Protein AF-A0A530HBI7-F1 (afdb_monomer)

Nearest PDB structures (foldseek):
  7a0g-assembly1_JJJ  TM=1.730E-01  e=6.577E-01  Serratia marcescens
  6grj-assembly1_B  TM=1.844E-01  e=1.103E+00  Aeromonas hydrophila
  7a0g-assembly1_III  TM=1.494E-01  e=1.202E+00  Serratia marcescens
  6grj-assembly1_I  TM=1.481E-01  e=2.198E+00  Aeromonas hydrophila
  6h2f-assembly1_D  TM=1.418E-01  e=1.698E+00  Aeromonas hydrophila subsp. hydrophila AL09-71

Sequence (292 aa):
WKDEGRPKLVGNGNKMESDDAWARSVEASSYSYWAVFLICVLFAGLFQWIGVSLIPLMKGGGNYATDWGSLAIVRPEVISVPEAIVFTGLAYLYMCLCFYLFFVGLILLYTVTHDLWRIGEAASNRPEVDYQYEHNEASLRVMRAIFRCTVLGVLIATVMKLQSAYLTSRGENIVAWLVGDMSSAFYGGNDVSEGIAYRMPTHYSSFLIVISTCVVFVYGAIRLGGGSRVQVPLWKMSAVVALLVAGYLLIDAFAGFSILLGVGVLLATYGLFDPGFGRWRASELGENHSVS

Structure (mmCIF, N/CA/C/O backbone):
data_AF-A0A530HBI7-F1
#
_entry.id   AF-A0A530HBI7-F1
#
loop_
_atom_site.group_PDB
_atom_site.id
_atom_site.type_symbol
_atom_site.label_atom_id
_atom_site.label_alt_id
_atom_site.label_comp_id
_atom_site.label_asym_id
_atom_site.label_entity_id
_atom_site.label_seq_id
_atom_site.pdbx_PDB_ins_code
_atom_site.Cartn_x
_atom_site.Cartn_y
_atom_site.Cartn_z
_atom_site.occupancy
_atom_site.B_iso_or_equiv
_atom_site.auth_seq_id
_atom_site.auth_comp_id
_atom_site.auth_asym_id
_atom_site.auth_atom_id
_atom_site.pdbx_PDB_model_num
ATOM 1 N N . TRP A 1 1 ? -15.286 -7.523 10.086 1.00 80.00 1 TRP A N 1
ATOM 2 C CA . TRP A 1 1 ? -15.750 -6.334 10.835 1.00 80.00 1 TRP A CA 1
ATOM 3 C C . TRP A 1 1 ? -17.269 -6.313 10.901 1.00 80.00 1 TRP A C 1
ATOM 5 O O . TRP A 1 1 ? -17.783 -6.505 11.994 1.00 80.00 1 TRP A O 1
ATOM 15 N N . LYS A 1 2 ? -17.956 -6.199 9.754 1.00 77.88 2 LYS A N 1
ATOM 16 C CA . LYS A 1 2 ? -19.423 -6.136 9.639 1.00 77.88 2 LYS A CA 1
ATOM 17 C C . LYS A 1 2 ? -20.186 -7.238 10.392 1.00 77.88 2 LYS A C 1
ATOM 19 O O . LYS A 1 2 ? -21.024 -6.910 11.216 1.00 77.88 2 LYS A O 1
ATOM 24 N N . ASP A 1 3 ? -19.872 -8.511 10.149 1.00 76.06 3 ASP A N 1
ATOM 25 C CA . ASP A 1 3 ? -20.745 -9.605 10.616 1.00 76.06 3 ASP A CA 1
ATOM 26 C C . ASP A 1 3 ? -20.479 -10.067 12.054 1.00 76.06 3 ASP A C 1
ATOM 28 O O . ASP A 1 3 ? -21.385 -10.538 12.733 1.00 76.06 3 ASP A O 1
ATOM 32 N N . GLU A 1 4 ? -19.238 -9.929 12.529 1.00 75.44 4 GLU A N 1
ATOM 33 C CA . GLU A 1 4 ? -18.818 -10.470 13.830 1.00 75.44 4 GLU A CA 1
ATOM 34 C C . GLU A 1 4 ? -18.301 -9.411 14.804 1.00 75.44 4 GLU A C 1
ATOM 36 O O . GLU A 1 4 ? -18.585 -9.483 15.991 1.00 75.44 4 GLU A O 1
ATOM 41 N N . GLY A 1 5 ? -17.497 -8.454 14.334 1.00 75.19 5 GLY A N 1
ATOM 42 C CA . GLY A 1 5 ? -16.792 -7.520 15.220 1.00 75.19 5 GLY A CA 1
ATOM 43 C C . GLY A 1 5 ? -17.696 -6.392 15.702 1.00 75.19 5 GLY A C 1
ATOM 44 O O . GLY A 1 5 ? -17.780 -6.121 16.894 1.00 75.19 5 GLY A O 1
ATOM 45 N N . ARG A 1 6 ? -18.409 -5.769 14.763 1.00 77.25 6 ARG A N 1
ATOM 46 C CA . ARG A 1 6 ? -19.298 -4.641 15.033 1.00 77.25 6 ARG A CA 1
ATOM 47 C C . ARG A 1 6 ? -20.526 -5.028 15.878 1.00 77.25 6 ARG A C 1
ATOM 49 O O . ARG A 1 6 ? -20.788 -4.320 16.846 1.00 77.25 6 ARG A O 1
ATOM 56 N N . PRO A 1 7 ? -21.247 -6.138 15.604 1.00 78.00 7 PRO A N 1
ATOM 57 C CA . PRO A 1 7 ? -22.440 -6.499 16.375 1.00 78.00 7 PRO A CA 1
ATOM 58 C C . PRO A 1 7 ? -22.132 -6.887 17.825 1.00 78.00 7 PRO A C 1
ATOM 60 O O . PRO A 1 7 ? -22.934 -6.595 18.707 1.00 78.00 7 PRO A O 1
ATOM 63 N N . LYS A 1 8 ? -20.960 -7.488 18.082 1.00 77.44 8 LYS A N 1
ATOM 64 C CA . LYS A 1 8 ? -20.498 -7.792 19.446 1.00 77.44 8 LYS A CA 1
ATOM 65 C C . LYS A 1 8 ? -20.354 -6.523 20.288 1.00 77.44 8 LYS A C 1
ATOM 67 O O . LYS A 1 8 ? -20.875 -6.465 21.391 1.00 77.44 8 LYS A O 1
ATOM 72 N N . LEU A 1 9 ? -19.765 -5.474 19.712 1.00 74.62 9 LEU A N 1
ATOM 73 C CA . LEU A 1 9 ? -19.526 -4.207 20.410 1.00 74.62 9 LEU A CA 1
ATOM 74 C C . LEU A 1 9 ? -20.780 -3.324 20.540 1.00 74.62 9 LEU A C 1
ATOM 76 O O . LEU A 1 9 ? -20.916 -2.587 21.507 1.00 74.62 9 LEU A O 1
ATOM 80 N N . VAL A 1 10 ? -21.711 -3.363 19.585 1.00 72.56 10 VAL A N 1
ATOM 81 C CA . VAL A 1 10 ? -22.927 -2.516 19.627 1.00 72.56 10 VAL A CA 1
ATOM 82 C C . VAL A 1 10 ? -24.054 -3.155 20.461 1.00 72.56 10 VAL A C 1
ATOM 84 O O . VAL A 1 10 ? -25.023 -2.486 20.819 1.00 72.56 10 VAL A O 1
ATOM 87 N N . GLY A 1 11 ? -23.909 -4.429 20.838 1.00 65.19 11 GLY A N 1
ATOM 88 C CA . GLY A 1 11 ? -24.937 -5.209 21.518 1.00 65.19 11 GLY A CA 1
ATOM 89 C C . GLY A 1 11 ? -25.935 -5.811 20.525 1.00 65.19 11 GLY A C 1
ATOM 90 O O . GLY A 1 11 ? -26.354 -5.180 19.556 1.00 65.19 11 GLY A O 1
ATOM 91 N N . ASN A 1 12 ? -26.346 -7.055 20.780 1.00 57.12 12 ASN A N 1
ATOM 92 C CA . ASN A 1 12 ? -27.133 -7.905 19.870 1.00 57.12 12 ASN A CA 1
ATOM 93 C C . ASN A 1 12 ? -28.547 -7.376 19.515 1.00 57.12 12 ASN A C 1
ATOM 95 O O . ASN A 1 12 ? -29.284 -8.040 18.788 1.00 57.12 12 ASN A O 1
ATOM 99 N N . GLY A 1 13 ? -28.951 -6.217 20.043 1.00 55.41 13 GLY A N 1
ATOM 100 C CA . GLY A 1 13 ? -30.334 -5.740 20.049 1.00 55.41 13 GLY A CA 1
ATOM 101 C C . GLY A 1 13 ? -30.883 -5.250 18.710 1.00 55.41 13 GLY A C 1
ATOM 102 O O . GLY A 1 13 ? -32.099 -5.218 18.564 1.00 55.41 13 GLY A O 1
ATOM 103 N N . ASN A 1 14 ? -30.048 -4.882 17.727 1.00 61.66 14 ASN A N 1
ATOM 104 C CA . ASN A 1 14 ? -30.578 -4.396 16.446 1.00 61.66 14 ASN A CA 1
ATOM 105 C C . ASN A 1 14 ? -29.591 -4.541 15.271 1.00 61.66 14 ASN A C 1
ATOM 107 O O . ASN A 1 14 ? -29.024 -3.571 14.765 1.00 61.66 14 ASN A O 1
ATOM 111 N N . LYS A 1 15 ? -29.370 -5.782 14.813 1.00 66.25 15 LYS A N 1
ATOM 112 C CA . LYS A 1 15 ? -28.479 -6.101 13.678 1.00 66.25 15 LYS A CA 1
ATOM 113 C C . LYS A 1 15 ? -28.789 -5.273 12.420 1.00 66.25 15 LYS A C 1
ATOM 115 O O . LYS A 1 15 ? -27.863 -4.837 11.747 1.00 66.25 15 LYS A O 1
ATOM 120 N N . MET A 1 16 ? -30.069 -5.003 12.158 1.00 64.25 16 MET A N 1
ATOM 121 C CA . MET A 1 16 ? -30.517 -4.205 11.011 1.00 64.25 16 MET A CA 1
ATOM 122 C C . MET A 1 16 ? -30.068 -2.740 11.115 1.00 64.25 16 MET A C 1
ATOM 124 O O . MET A 1 16 ? -29.468 -2.213 10.188 1.00 64.25 16 MET A O 1
ATOM 128 N N . GLU A 1 17 ? -30.228 -2.117 12.285 1.00 68.06 17 GLU A N 1
ATOM 129 C CA . GLU A 1 17 ? -29.746 -0.752 12.538 1.00 68.06 17 GLU A CA 1
ATOM 130 C C . GLU A 1 17 ? -28.212 -0.664 12.484 1.00 68.06 17 GLU A C 1
ATOM 132 O O . GLU A 1 17 ? -27.648 0.325 12.008 1.00 68.06 17 GLU A O 1
ATOM 137 N N . SER A 1 18 ? -27.522 -1.723 12.924 1.00 69.88 18 SER A N 1
ATOM 138 C CA . SER A 1 18 ? -26.070 -1.841 12.787 1.00 69.88 18 SER A CA 1
ATOM 139 C C . SER A 1 18 ? -25.632 -1.907 11.318 1.00 69.88 18 SER A C 1
ATOM 141 O O . SER A 1 18 ? -24.688 -1.214 10.931 1.00 69.88 18 SER A O 1
ATOM 143 N N . ASP A 1 19 ? -26.310 -2.710 10.500 1.00 72.94 19 ASP A N 1
ATOM 144 C CA . ASP A 1 19 ? -26.015 -2.839 9.072 1.00 72.94 19 ASP A CA 1
ATOM 145 C C . ASP A 1 19 ? -26.310 -1.536 8.311 1.00 72.94 19 ASP A C 1
ATOM 147 O O . ASP A 1 19 ? -25.475 -1.099 7.514 1.00 72.94 19 ASP A O 1
ATOM 151 N N . ASP A 1 20 ? -27.414 -0.856 8.628 1.00 73.44 20 ASP A N 1
ATOM 152 C CA . ASP A 1 20 ? -27.785 0.438 8.040 1.00 73.44 20 ASP A CA 1
ATOM 153 C C . ASP A 1 20 ? -26.826 1.564 8.454 1.00 73.44 20 ASP A C 1
ATOM 155 O O . ASP A 1 20 ? -26.525 2.474 7.676 1.00 73.44 20 ASP A O 1
ATOM 159 N N . ALA A 1 21 ? -26.322 1.538 9.692 1.00 74.31 21 ALA A N 1
ATOM 160 C CA . ALA A 1 21 ? -25.304 2.481 10.152 1.00 74.31 21 ALA A CA 1
ATOM 161 C C . ALA A 1 21 ? -23.955 2.250 9.453 1.00 74.31 21 ALA A C 1
ATOM 163 O O . ALA A 1 21 ? -23.297 3.215 9.061 1.00 74.31 21 ALA A O 1
ATOM 164 N N . TRP A 1 22 ? -23.557 0.990 9.252 1.00 78.31 22 TRP A N 1
ATOM 165 C CA . TRP A 1 22 ? -22.351 0.655 8.495 1.00 78.31 22 TRP A CA 1
ATOM 166 C C . TRP A 1 22 ? -22.474 1.064 7.021 1.00 78.31 22 TRP A C 1
ATOM 168 O O . TRP A 1 22 ? -21.559 1.691 6.486 1.00 78.31 22 TRP A O 1
ATOM 178 N N . ALA A 1 23 ? -23.611 0.772 6.383 1.00 76.12 23 ALA A N 1
ATOM 179 C CA . ALA A 1 23 ? -23.877 1.162 5.000 1.00 76.12 23 ALA A CA 1
ATOM 180 C C . ALA A 1 23 ? -23.769 2.683 4.814 1.00 76.12 23 ALA A C 1
ATOM 182 O O . ALA A 1 23 ? -23.056 3.132 3.920 1.00 76.12 23 ALA A O 1
ATOM 183 N N . ARG A 1 24 ? -24.356 3.473 5.724 1.00 77.31 24 ARG A N 1
ATOM 184 C CA . ARG A 1 24 ? -24.235 4.940 5.712 1.00 77.31 24 ARG A CA 1
ATOM 185 C C . ARG A 1 24 ? -22.799 5.433 5.898 1.00 77.31 24 ARG A C 1
ATOM 187 O O . ARG A 1 24 ? -22.404 6.386 5.236 1.00 77.31 24 ARG A O 1
ATOM 194 N N . SER A 1 25 ? -21.997 4.798 6.754 1.00 74.31 25 SER A N 1
ATOM 195 C CA . SER A 1 25 ? -20.574 5.152 6.918 1.00 74.31 25 SER A CA 1
ATOM 196 C C . SER A 1 25 ? -19.751 4.883 5.650 1.00 74.31 25 SER A C 1
ATOM 198 O O . SER A 1 25 ? -18.860 5.662 5.301 1.00 74.31 25 SER A O 1
ATOM 200 N N . VAL A 1 26 ? -20.0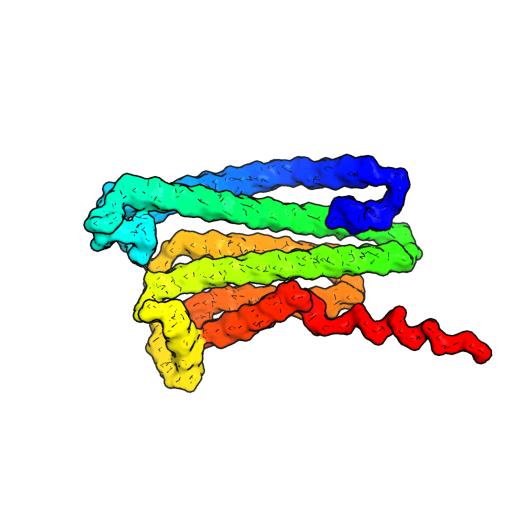59 3.798 4.934 1.00 76.31 26 VAL A N 1
ATOM 201 C CA . VAL A 1 26 ? -19.425 3.470 3.647 1.00 76.31 26 VAL A CA 1
ATOM 202 C C . VAL A 1 26 ? -19.899 4.426 2.550 1.00 76.31 26 VAL A C 1
ATOM 204 O O . VAL A 1 26 ? -19.080 4.927 1.781 1.00 76.31 26 VAL A O 1
ATOM 207 N N . GLU A 1 27 ? -21.193 4.739 2.512 1.00 76.31 27 GLU A N 1
ATOM 208 C CA . GLU A 1 27 ? -21.793 5.666 1.550 1.00 76.31 27 GLU A CA 1
ATOM 209 C C . GLU A 1 27 ? -21.305 7.107 1.748 1.00 76.31 27 GLU A C 1
ATOM 211 O O . GLU A 1 27 ? -21.004 7.796 0.776 1.00 76.31 27 GLU A O 1
ATOM 216 N N . ALA A 1 28 ? -21.086 7.540 2.992 1.00 76.44 28 ALA A N 1
ATOM 217 C CA . ALA A 1 28 ? -20.449 8.823 3.290 1.00 76.44 28 ALA A CA 1
ATOM 218 C C . ALA A 1 28 ? -19.022 8.921 2.713 1.00 76.44 28 ALA A C 1
ATOM 220 O O . ALA A 1 28 ? -18.538 10.015 2.429 1.00 76.44 28 ALA A O 1
ATOM 221 N N . SER A 1 29 ? -18.365 7.778 2.480 1.00 74.19 29 SER A N 1
ATOM 222 C CA . SER A 1 29 ? -17.048 7.696 1.836 1.00 74.19 29 SER A CA 1
ATOM 223 C C . SER A 1 29 ? -17.129 7.593 0.299 1.00 74.19 29 SER A C 1
ATOM 225 O O . SER A 1 29 ? -16.093 7.555 -0.365 1.00 74.19 29 SER A O 1
ATOM 227 N N . SER A 1 30 ? -18.333 7.588 -0.295 1.00 77.44 30 SER A N 1
ATOM 228 C CA . SER A 1 30 ? -18.574 7.475 -1.749 1.00 77.44 30 SER A CA 1
ATOM 229 C C . SER A 1 30 ? -17.835 8.541 -2.560 1.00 77.44 30 SER A C 1
ATOM 231 O O . SER A 1 30 ? -17.226 8.234 -3.587 1.00 77.44 30 SER A O 1
ATOM 233 N N . TYR A 1 31 ? -17.786 9.778 -2.057 1.00 80.56 31 TYR A N 1
ATOM 234 C CA . TYR A 1 31 ? -17.035 10.855 -2.701 1.00 80.56 31 TYR A CA 1
ATOM 235 C C . TYR A 1 31 ? -15.529 10.559 -2.761 1.00 80.56 31 TYR A C 1
ATOM 237 O O . TYR A 1 31 ? -14.894 10.776 -3.792 1.00 80.56 31 TYR A O 1
ATOM 245 N N . SER A 1 32 ? -14.953 10.003 -1.690 1.00 82.00 32 SER A N 1
ATOM 246 C CA . SER A 1 32 ? -13.545 9.593 -1.664 1.00 82.00 32 SER A CA 1
ATOM 247 C C . SER A 1 32 ? -13.271 8.450 -2.642 1.00 82.00 32 SER A C 1
ATOM 249 O O . SER A 1 32 ? -12.261 8.487 -3.343 1.00 82.00 32 SER A O 1
ATOM 251 N N . TYR A 1 33 ? -14.179 7.474 -2.753 1.00 84.12 33 TYR A N 1
ATOM 252 C CA . TYR A 1 33 ? -14.056 6.390 -3.733 1.00 84.12 33 TYR A CA 1
ATOM 253 C C . TYR A 1 33 ? -14.097 6.905 -5.178 1.00 84.12 33 TYR A C 1
ATOM 255 O O . TYR A 1 33 ? -13.272 6.490 -5.994 1.00 84.12 33 TYR A O 1
ATOM 263 N N . TRP A 1 34 ? -14.995 7.844 -5.487 1.00 84.94 34 TRP A N 1
ATOM 264 C CA . TRP A 1 34 ? -15.072 8.484 -6.804 1.00 84.94 34 TRP A CA 1
ATOM 265 C C . TRP A 1 34 ? -13.851 9.348 -7.117 1.00 84.94 34 TRP A C 1
ATOM 267 O O . TRP A 1 34 ? -13.308 9.271 -8.220 1.00 84.94 34 TRP A O 1
ATOM 277 N N . ALA A 1 35 ? -13.378 10.136 -6.151 1.00 85.75 35 ALA A N 1
ATOM 278 C CA . ALA A 1 35 ? -12.182 10.952 -6.322 1.00 85.75 35 ALA A CA 1
ATOM 279 C C . ALA A 1 35 ? -10.954 10.079 -6.621 1.00 85.75 35 ALA A C 1
ATOM 281 O O . ALA A 1 35 ? -10.227 10.337 -7.580 1.00 85.75 35 ALA A O 1
ATOM 282 N N . VAL A 1 36 ? -10.757 9.000 -5.857 1.00 87.50 36 VAL A N 1
ATOM 283 C CA . VAL A 1 36 ? -9.661 8.048 -6.085 1.00 87.50 36 VAL A CA 1
ATOM 284 C C . VAL A 1 36 ? -9.804 7.337 -7.429 1.00 87.50 36 VAL A C 1
ATOM 286 O O . VAL A 1 36 ? -8.799 7.169 -8.118 1.00 87.50 36 VAL A O 1
ATOM 289 N N . PHE A 1 37 ? -11.019 6.958 -7.832 1.00 86.62 37 PHE A N 1
ATOM 290 C CA . PHE A 1 37 ? -11.268 6.369 -9.150 1.00 86.62 37 PHE A CA 1
ATOM 291 C C . PHE A 1 37 ? -10.797 7.294 -10.276 1.00 86.62 37 PHE A C 1
ATOM 293 O O . PHE A 1 37 ? -9.995 6.886 -11.118 1.00 86.62 37 PHE A O 1
ATOM 300 N N . LEU A 1 38 ? -11.229 8.557 -10.249 1.00 85.94 38 LEU A N 1
ATOM 301 C CA . LEU A 1 38 ? -10.847 9.546 -11.256 1.00 85.94 38 LEU A CA 1
ATOM 302 C C . LEU A 1 38 ? -9.338 9.799 -1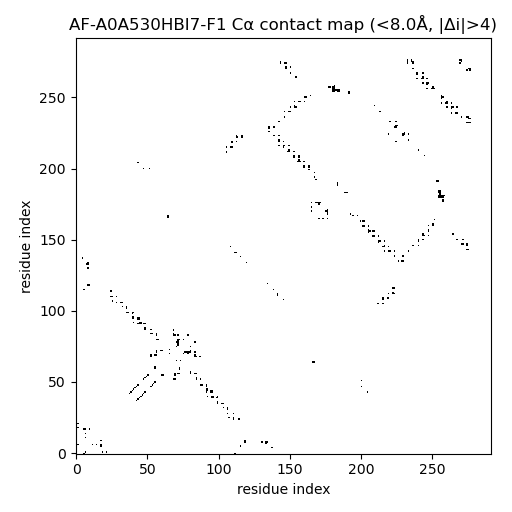1.255 1.00 85.94 38 LEU A C 1
ATOM 304 O O . LEU A 1 38 ? -8.729 9.834 -12.323 1.00 85.94 38 LEU A O 1
ATOM 308 N N . ILE A 1 39 ? -8.718 9.918 -10.078 1.00 86.06 39 ILE A N 1
ATOM 309 C CA . ILE A 1 39 ? -7.269 10.118 -9.967 1.00 86.06 39 ILE A CA 1
ATOM 310 C C . ILE A 1 39 ? -6.510 8.918 -10.549 1.00 86.06 39 ILE A C 1
ATOM 312 O O . ILE A 1 39 ? -5.600 9.105 -11.356 1.00 86.06 39 ILE A O 1
ATOM 316 N N . CYS A 1 40 ? -6.891 7.687 -10.201 1.00 86.00 40 CYS A N 1
ATOM 317 C CA . CYS A 1 40 ? -6.203 6.492 -10.687 1.00 86.00 40 CYS A CA 1
ATOM 318 C C . CYS A 1 40 ? -6.354 6.333 -12.204 1.00 86.00 40 CYS A C 1
ATOM 320 O O . CYS A 1 40 ? -5.357 6.157 -12.898 1.00 86.00 40 CYS A O 1
ATOM 322 N N . VAL A 1 41 ? -7.572 6.437 -12.738 1.00 85.19 41 VAL A N 1
ATOM 323 C CA . VAL A 1 41 ? -7.825 6.208 -14.169 1.00 85.19 41 VAL A CA 1
ATOM 324 C C . VAL A 1 41 ? -7.248 7.332 -15.031 1.00 85.19 41 VAL A C 1
ATOM 326 O O . VAL A 1 41 ? -6.587 7.052 -16.030 1.00 85.19 41 VAL A O 1
ATOM 329 N N . LEU A 1 42 ? -7.449 8.599 -14.651 1.00 84.75 42 LEU A N 1
ATOM 330 C CA . LEU A 1 42 ? -7.008 9.732 -15.469 1.00 84.75 42 LEU A CA 1
ATOM 331 C C . LEU A 1 42 ? -5.514 10.012 -15.316 1.00 84.75 42 LEU A C 1
ATOM 333 O O . LEU A 1 42 ? -4.823 10.161 -16.320 1.00 84.75 42 LEU A O 1
ATOM 337 N N . PHE A 1 43 ? -4.995 10.080 -14.088 1.00 79.19 43 PHE A N 1
ATOM 338 C CA . PHE A 1 43 ? -3.594 10.446 -13.873 1.00 79.19 43 PHE A CA 1
ATOM 339 C C . PHE A 1 43 ? -2.664 9.243 -13.988 1.00 79.19 43 PHE A C 1
ATOM 341 O O . PHE A 1 43 ? -1.749 9.273 -14.810 1.00 79.19 43 PHE A O 1
ATOM 348 N N . ALA A 1 44 ? -2.898 8.184 -13.208 1.00 77.56 44 ALA A N 1
ATOM 349 C CA . ALA A 1 44 ? -2.003 7.023 -13.200 1.00 77.56 44 ALA A CA 1
ATOM 350 C C . ALA A 1 44 ? -2.169 6.129 -14.443 1.00 77.56 44 ALA A C 1
ATOM 352 O O . ALA A 1 44 ? -1.197 5.525 -14.890 1.00 77.56 44 ALA A O 1
ATOM 353 N N . GLY A 1 45 ? -3.377 6.058 -15.007 1.00 79.69 45 GLY A N 1
ATOM 354 C CA . GLY A 1 45 ? -3.662 5.347 -16.252 1.00 79.69 45 GLY A CA 1
ATOM 355 C C . GLY A 1 45 ? -3.370 6.207 -17.478 1.00 79.69 45 GLY A C 1
ATOM 356 O O . GLY A 1 45 ? -2.333 6.059 -18.119 1.00 79.69 45 GLY A O 1
ATOM 357 N N . LEU A 1 46 ? -4.291 7.115 -17.804 1.00 82.19 46 LEU A N 1
ATOM 358 C CA . LEU A 1 46 ? -4.326 7.802 -19.095 1.00 82.19 46 LEU A CA 1
ATOM 359 C C . LEU A 1 46 ? -3.141 8.757 -19.310 1.00 82.19 46 LEU A C 1
ATOM 361 O O . LEU A 1 46 ? -2.408 8.607 -20.285 1.00 82.19 46 LEU A O 1
ATOM 365 N N . PHE A 1 47 ? -2.922 9.727 -18.418 1.00 83.06 47 PHE A N 1
ATOM 366 C CA . PHE A 1 47 ? -1.850 10.712 -18.597 1.00 83.06 47 PHE A CA 1
ATOM 367 C C . PHE A 1 47 ? -0.462 10.084 -18.499 1.00 83.06 47 PHE A C 1
ATOM 369 O O . PHE A 1 47 ? 0.414 10.416 -19.301 1.00 83.06 47 PHE A O 1
ATOM 376 N N . GLN A 1 48 ? -0.263 9.154 -17.562 1.00 78.19 48 GLN A N 1
ATOM 377 C CA . GLN A 1 48 ? 1.008 8.448 -17.437 1.00 78.19 48 GLN A CA 1
ATOM 378 C C . GLN A 1 48 ? 1.291 7.585 -18.675 1.00 78.19 48 GLN A C 1
ATOM 380 O O . GLN A 1 48 ? 2.415 7.601 -19.166 1.00 78.19 48 GLN A O 1
ATOM 385 N N . TRP A 1 49 ? 0.291 6.893 -19.228 1.00 82.50 49 TRP A N 1
ATOM 386 C CA . TRP A 1 49 ? 0.453 6.126 -20.467 1.00 82.50 49 TRP A CA 1
ATOM 387 C C . TRP A 1 49 ? 0.777 7.024 -21.665 1.00 82.50 49 TRP A C 1
ATOM 389 O O . TRP A 1 49 ? 1.714 6.740 -22.417 1.00 82.50 49 TRP A O 1
ATOM 399 N N . ILE A 1 50 ? 0.051 8.140 -21.815 1.00 80.38 50 ILE A N 1
ATOM 400 C CA . ILE A 1 50 ? 0.275 9.092 -22.909 1.00 80.38 50 ILE A CA 1
ATOM 401 C C . ILE A 1 50 ? 1.707 9.638 -22.857 1.00 80.38 50 ILE A C 1
ATOM 403 O O . ILE A 1 50 ? 2.416 9.626 -23.864 1.00 80.38 50 ILE A O 1
ATOM 407 N N . GLY A 1 51 ? 2.134 10.115 -21.686 1.00 73.12 51 GLY A N 1
ATOM 408 C CA . GLY A 1 51 ? 3.432 10.765 -21.520 1.00 73.12 51 GLY A CA 1
ATOM 409 C C . GLY A 1 51 ? 4.618 9.809 -21.623 1.00 73.12 51 GLY A C 1
ATOM 410 O O . GLY A 1 51 ? 5.635 10.167 -22.211 1.00 73.12 51 GLY A O 1
ATOM 411 N N . VAL A 1 52 ? 4.491 8.606 -21.058 1.00 70.25 52 VAL A N 1
ATOM 412 C CA . VAL A 1 52 ? 5.625 7.690 -20.855 1.00 70.25 52 VAL A CA 1
ATOM 413 C C . VAL A 1 52 ? 5.746 6.661 -21.974 1.00 70.25 52 VAL A C 1
ATOM 415 O O . VAL A 1 52 ? 6.859 6.270 -22.305 1.00 70.25 52 VAL A O 1
ATOM 418 N N . SER A 1 53 ? 4.635 6.237 -22.581 1.00 71.19 53 SER A N 1
ATOM 419 C CA . SER A 1 53 ? 4.646 5.183 -23.605 1.00 71.19 53 SER A CA 1
ATOM 420 C C . SER A 1 53 ? 4.195 5.695 -24.970 1.00 71.19 53 SER A C 1
ATOM 422 O O . SER A 1 53 ? 4.925 5.545 -25.948 1.00 71.19 53 SER A O 1
ATOM 424 N N . LEU A 1 54 ? 3.029 6.346 -25.059 1.00 73.44 54 LEU A N 1
ATOM 425 C CA . LEU A 1 54 ? 2.427 6.705 -26.350 1.00 73.44 54 LEU A CA 1
ATOM 426 C C . LEU A 1 54 ? 3.256 7.738 -27.128 1.00 73.44 54 LEU A C 1
ATOM 428 O O . LEU A 1 54 ? 3.551 7.531 -28.305 1.00 73.44 54 LEU A O 1
ATOM 432 N N . ILE A 1 55 ? 3.647 8.846 -26.487 1.00 75.88 55 ILE A N 1
ATOM 433 C CA . ILE A 1 55 ? 4.425 9.906 -27.146 1.00 75.88 55 ILE A CA 1
ATOM 434 C C . ILE A 1 55 ? 5.796 9.388 -27.624 1.00 75.88 55 ILE A C 1
ATOM 436 O O . ILE A 1 55 ? 6.122 9.632 -28.790 1.00 75.88 55 ILE A O 1
ATOM 440 N N . PRO A 1 56 ? 6.586 8.663 -26.803 1.00 70.38 56 PRO A N 1
ATOM 441 C CA . PRO A 1 56 ? 7.848 8.075 -27.258 1.00 70.38 56 PRO A CA 1
ATOM 442 C C . PRO A 1 56 ? 7.689 7.078 -28.414 1.00 70.38 56 PRO A C 1
ATOM 444 O O . PRO A 1 56 ? 8.473 7.129 -29.363 1.00 70.38 56 PRO A O 1
ATOM 447 N N . LEU A 1 57 ? 6.648 6.234 -28.386 1.00 69.31 57 LEU A N 1
ATOM 448 C CA . LEU A 1 57 ? 6.353 5.267 -29.453 1.00 69.31 57 LEU A CA 1
ATOM 449 C C . LEU A 1 57 ? 5.977 5.939 -30.780 1.00 69.31 57 LEU A C 1
ATOM 451 O O . LEU A 1 57 ? 6.377 5.468 -31.841 1.00 69.31 57 LEU A O 1
ATOM 455 N N . MET A 1 58 ? 5.243 7.053 -30.734 1.00 72.12 58 MET A N 1
ATOM 456 C CA . MET A 1 58 ? 4.838 7.787 -31.938 1.00 72.12 58 MET A CA 1
ATOM 457 C C . MET A 1 58 ? 5.953 8.655 -32.531 1.00 72.12 58 MET A C 1
ATOM 459 O O . MET A 1 58 ? 5.981 8.864 -33.742 1.00 72.12 58 MET A O 1
ATOM 463 N N . LYS A 1 59 ? 6.843 9.203 -31.695 1.00 72.75 59 LYS A N 1
ATOM 464 C CA . LYS A 1 59 ? 7.896 10.138 -32.131 1.00 72.75 59 LYS A CA 1
ATOM 465 C C . LYS A 1 59 ? 9.247 9.470 -32.409 1.00 72.75 59 LYS A C 1
ATOM 467 O O . LYS A 1 59 ? 10.167 10.160 -32.836 1.00 72.75 59 LYS A O 1
ATOM 472 N N . GLY A 1 60 ? 9.367 8.156 -32.198 1.00 55.75 60 GLY A N 1
ATOM 473 C CA . GLY A 1 60 ? 10.574 7.384 -32.518 1.00 55.75 60 GLY A CA 1
ATOM 474 C C . GLY A 1 60 ? 11.784 7.711 -31.637 1.00 55.75 60 GLY A C 1
ATOM 475 O O . GLY A 1 60 ? 12.918 7.519 -32.063 1.00 55.75 60 GLY A O 1
ATOM 476 N N . GLY A 1 61 ? 11.566 8.227 -30.425 1.00 57.69 61 GLY A N 1
ATOM 477 C CA . GLY A 1 61 ? 12.656 8.642 -29.550 1.00 57.69 61 GLY A CA 1
ATOM 478 C C . GLY A 1 61 ? 12.194 9.092 -28.169 1.00 57.69 61 GLY A C 1
ATOM 479 O O . GLY A 1 61 ? 11.257 9.876 -28.022 1.00 57.69 61 GLY A O 1
ATOM 480 N N . GLY A 1 62 ? 12.905 8.610 -27.154 1.00 52.81 62 GLY A N 1
ATOM 481 C CA . GLY A 1 62 ? 12.828 9.061 -25.774 1.00 52.81 62 GLY A CA 1
ATOM 482 C C . GLY A 1 62 ? 14.069 8.575 -25.034 1.00 52.81 62 GLY A C 1
ATOM 483 O O . GLY A 1 62 ? 14.468 7.426 -25.199 1.00 52.81 62 GLY A O 1
ATOM 484 N N . ASN A 1 63 ? 14.690 9.437 -24.229 1.00 51.97 63 ASN A N 1
ATOM 485 C CA . ASN A 1 63 ? 15.695 9.009 -23.260 1.00 51.97 63 ASN A CA 1
ATOM 486 C C . ASN A 1 63 ? 14.943 8.232 -22.177 1.00 51.97 63 ASN A C 1
ATOM 488 O O . ASN A 1 63 ? 14.636 8.836 -21.165 1.00 51.97 63 ASN A O 1
ATOM 492 N N . TYR A 1 64 ? 14.531 6.984 -22.402 1.00 54.34 64 TYR A N 1
ATOM 493 C CA . TYR A 1 64 ? 13.938 6.103 -21.390 1.00 54.34 64 TYR A CA 1
ATOM 494 C C . TYR A 1 64 ? 14.624 4.745 -21.430 1.00 54.34 64 TYR A C 1
ATOM 496 O O . TYR A 1 64 ? 15.010 4.281 -22.500 1.00 54.34 64 TYR A O 1
ATOM 504 N N . ALA A 1 65 ? 14.849 4.151 -20.252 1.00 49.28 65 ALA A N 1
ATOM 505 C CA . ALA A 1 65 ? 15.437 2.821 -20.149 1.00 49.28 65 ALA A CA 1
ATOM 506 C C . ALA A 1 65 ? 14.559 1.834 -20.925 1.00 49.28 65 ALA A C 1
ATOM 508 O O . ALA A 1 65 ? 13.341 1.833 -20.744 1.00 49.28 65 ALA A O 1
ATOM 509 N N . THR A 1 66 ? 15.173 1.032 -21.796 1.00 52.97 66 THR A N 1
ATOM 510 C CA . THR A 1 66 ? 14.459 0.079 -22.647 1.00 52.97 66 THR A CA 1
ATOM 511 C C . THR A 1 66 ? 13.652 -0.894 -21.785 1.00 52.97 66 THR A C 1
ATOM 513 O O . THR A 1 66 ? 14.207 -1.715 -21.059 1.00 52.97 66 THR A O 1
ATOM 516 N N . ASP A 1 67 ? 12.333 -0.801 -21.881 1.00 56.88 67 ASP A N 1
ATOM 517 C CA . ASP A 1 67 ? 11.350 -1.685 -21.265 1.00 56.88 67 ASP A CA 1
ATOM 518 C C . ASP A 1 67 ? 10.591 -2.478 -22.345 1.00 56.88 67 ASP A C 1
ATOM 520 O O . ASP A 1 67 ? 10.735 -2.244 -23.546 1.00 56.88 67 ASP A O 1
ATOM 524 N N . TRP A 1 68 ? 9.752 -3.433 -21.938 1.00 54.97 68 TRP A N 1
ATOM 525 C CA . TRP A 1 68 ? 8.947 -4.225 -22.879 1.00 54.97 68 TRP A CA 1
ATOM 526 C C . TRP A 1 68 ? 8.011 -3.371 -23.758 1.00 54.97 68 TRP A C 1
ATOM 528 O O . TRP A 1 68 ? 7.629 -3.815 -24.837 1.00 54.97 68 TRP A O 1
ATOM 538 N N . GLY A 1 69 ? 7.667 -2.150 -23.329 1.00 51.09 69 GLY A N 1
ATOM 539 C CA . GLY A 1 69 ? 6.845 -1.203 -24.086 1.00 51.09 69 GLY A CA 1
ATOM 540 C C . GLY A 1 69 ? 7.614 -0.428 -25.158 1.00 51.09 69 GLY A C 1
ATOM 541 O O . GLY A 1 69 ? 7.046 -0.086 -26.189 1.00 51.09 69 GLY A O 1
ATOM 542 N N . SER A 1 70 ? 8.908 -0.200 -24.951 1.00 54.53 70 SER A N 1
ATOM 543 C CA . SER A 1 70 ? 9.836 0.459 -25.882 1.00 54.53 70 SER A CA 1
ATOM 544 C C . SER A 1 70 ? 10.672 -0.531 -26.698 1.00 54.53 70 SER A C 1
ATOM 546 O O . SER A 1 70 ? 11.394 -0.124 -27.609 1.00 54.53 70 SER A O 1
ATOM 548 N N . LEU A 1 71 ? 10.521 -1.838 -26.455 1.00 54.19 71 LEU A N 1
ATOM 549 C CA . LEU A 1 71 ? 11.174 -2.899 -27.223 1.00 54.19 71 LEU A CA 1
ATOM 550 C C . LEU A 1 71 ? 10.866 -2.804 -28.728 1.00 54.19 71 LEU A C 1
ATOM 552 O O . LEU A 1 71 ? 11.741 -3.091 -29.537 1.00 54.19 71 LEU A O 1
ATOM 556 N N . ALA A 1 72 ? 9.677 -2.322 -29.109 1.00 54.88 72 ALA A N 1
ATOM 557 C CA . ALA A 1 72 ? 9.309 -2.081 -30.508 1.00 54.88 72 ALA A CA 1
ATOM 558 C C . ALA A 1 72 ? 10.145 -0.979 -31.191 1.00 54.88 72 ALA A C 1
ATOM 560 O O . ALA A 1 72 ? 10.295 -0.989 -32.409 1.00 54.88 72 ALA A O 1
ATOM 561 N N . ILE A 1 73 ? 10.722 -0.048 -30.420 1.00 55.38 73 ILE A N 1
ATOM 562 C CA . ILE A 1 73 ? 11.609 1.014 -30.926 1.00 55.38 73 ILE A CA 1
ATOM 563 C C . ILE A 1 73 ? 13.018 0.455 -31.184 1.00 55.38 73 ILE A C 1
ATOM 565 O O . ILE A 1 73 ? 13.684 0.859 -32.133 1.00 55.38 73 ILE A O 1
ATOM 569 N N . VAL A 1 74 ? 13.469 -0.495 -30.357 1.00 56.72 74 VAL A N 1
ATOM 570 C CA . VAL A 1 74 ? 14.833 -1.058 -30.403 1.00 56.72 74 VAL A CA 1
ATOM 571 C C . VAL A 1 74 ? 14.918 -2.322 -31.274 1.00 56.72 74 VAL A C 1
ATOM 573 O O . VAL A 1 74 ? 15.957 -2.600 -31.870 1.00 56.72 74 VAL A O 1
ATOM 576 N N . ARG A 1 75 ? 13.834 -3.103 -31.362 1.00 54.59 75 ARG A N 1
ATOM 577 C CA . ARG A 1 75 ? 13.723 -4.370 -32.110 1.00 54.59 75 ARG A CA 1
ATOM 578 C C . ARG A 1 75 ? 12.392 -4.420 -32.887 1.00 54.59 75 ARG A C 1
ATOM 580 O O . ARG A 1 75 ? 11.532 -5.245 -32.566 1.00 54.59 75 ARG A O 1
ATOM 587 N N . PRO A 1 76 ? 12.224 -3.591 -33.937 1.00 58.41 76 PRO A N 1
ATOM 588 C CA . PRO A 1 76 ? 10.990 -3.535 -34.734 1.00 58.41 76 PRO A CA 1
ATOM 589 C C . PRO A 1 76 ? 10.678 -4.844 -35.480 1.00 58.41 76 PRO A C 1
ATOM 591 O O . PRO A 1 76 ? 9.573 -5.031 -35.975 1.00 58.41 76 PRO A O 1
ATOM 594 N N . GLU A 1 77 ? 11.639 -5.768 -35.544 1.00 55.72 77 GLU A N 1
ATOM 595 C CA . GLU A 1 77 ? 11.500 -7.084 -36.177 1.00 55.72 77 GLU A CA 1
ATOM 596 C C . GLU A 1 77 ? 10.678 -8.089 -35.346 1.00 55.72 77 GLU A C 1
ATOM 598 O O . GLU A 1 77 ? 10.309 -9.141 -35.858 1.00 55.72 77 GLU A O 1
ATOM 603 N N . VAL A 1 78 ? 10.395 -7.787 -34.068 1.00 63.50 78 VAL A N 1
ATOM 604 C CA . VAL A 1 78 ? 9.673 -8.690 -33.147 1.00 63.50 78 VAL A CA 1
ATOM 605 C C . VAL A 1 78 ? 8.270 -8.177 -32.797 1.00 63.50 78 VAL A C 1
ATOM 607 O O . VAL A 1 78 ? 7.370 -8.992 -32.611 1.00 63.50 78 VAL A O 1
ATOM 610 N N . ILE A 1 79 ? 8.066 -6.855 -32.697 1.00 63.72 79 ILE A N 1
ATOM 611 C CA . ILE A 1 79 ? 6.782 -6.224 -32.331 1.00 63.72 79 ILE A CA 1
ATOM 612 C C . ILE A 1 79 ? 6.588 -4.937 -33.142 1.00 63.72 79 ILE A C 1
ATOM 614 O O . ILE A 1 79 ? 7.480 -4.086 -33.177 1.00 63.72 79 ILE A O 1
ATOM 618 N N . SER A 1 80 ? 5.406 -4.761 -33.740 1.00 75.38 80 SER A N 1
ATOM 619 C CA . SER A 1 80 ? 5.053 -3.532 -34.459 1.00 75.38 80 SER A CA 1
ATOM 620 C C . SER A 1 80 ? 4.635 -2.392 -33.515 1.00 75.38 80 SER A C 1
ATOM 622 O O . SER A 1 80 ? 4.157 -2.606 -32.400 1.00 75.38 80 SER A O 1
ATOM 624 N N . VAL A 1 81 ? 4.773 -1.142 -33.970 1.00 72.94 81 VAL A N 1
ATOM 625 C CA . VAL A 1 81 ? 4.410 0.048 -33.174 1.00 72.94 81 VAL A CA 1
ATOM 626 C C . VAL A 1 81 ? 2.939 0.034 -32.709 1.00 72.94 81 VAL A C 1
ATOM 628 O O . VAL A 1 81 ? 2.705 0.298 -31.528 1.00 72.94 81 VAL A O 1
ATOM 631 N N . PRO A 1 82 ? 1.936 -0.311 -33.546 1.00 77.44 82 PRO A N 1
ATOM 632 C CA . PRO A 1 82 ? 0.546 -0.397 -33.090 1.00 77.44 82 PRO A CA 1
ATOM 633 C C . PRO A 1 82 ? 0.325 -1.468 -32.013 1.00 77.44 82 PRO A C 1
ATOM 635 O O . PRO A 1 82 ? -0.406 -1.229 -31.053 1.00 77.44 82 PRO A O 1
ATOM 638 N N . GLU A 1 83 ? 0.983 -2.623 -32.131 1.00 76.94 83 GLU A N 1
ATOM 639 C CA . GLU A 1 83 ? 0.902 -3.697 -31.133 1.00 76.94 83 GLU A CA 1
ATOM 640 C C . GLU A 1 83 ? 1.504 -3.261 -29.791 1.00 76.94 83 GLU A C 1
ATOM 642 O O . GLU A 1 83 ? 0.897 -3.493 -28.745 1.00 76.94 83 GLU A O 1
ATOM 647 N N . ALA A 1 84 ? 2.637 -2.551 -29.806 1.00 76.94 84 ALA A N 1
ATOM 648 C CA . ALA A 1 84 ? 3.246 -1.992 -28.598 1.00 76.94 84 ALA A CA 1
ATOM 649 C C . ALA A 1 84 ? 2.363 -0.926 -27.926 1.00 76.94 84 ALA A C 1
ATOM 651 O O . ALA A 1 84 ? 2.261 -0.885 -26.697 1.00 76.94 84 ALA A O 1
ATOM 652 N N . ILE A 1 85 ? 1.674 -0.090 -28.712 1.00 80.50 85 ILE A N 1
ATOM 653 C CA . ILE A 1 85 ? 0.717 0.901 -28.194 1.00 80.50 85 ILE A CA 1
ATOM 654 C C . ILE A 1 85 ? -0.449 0.204 -27.481 1.00 80.50 85 ILE A C 1
ATOM 656 O O . ILE A 1 85 ? -0.795 0.581 -26.360 1.00 80.50 85 ILE A O 1
ATOM 660 N N . VAL A 1 86 ? -1.034 -0.828 -28.096 1.00 84.19 86 VAL A N 1
ATOM 661 C CA . VAL A 1 86 ? -2.143 -1.588 -27.493 1.00 84.19 86 VAL A CA 1
ATOM 662 C C . VAL A 1 86 ? -1.678 -2.325 -26.237 1.00 84.19 86 VAL A C 1
ATOM 664 O O . VAL A 1 86 ? -2.339 -2.242 -25.201 1.00 84.19 86 VAL A O 1
ATOM 667 N N . PHE A 1 87 ? -0.526 -2.995 -26.297 1.00 82.81 87 PHE A N 1
ATOM 668 C CA . PHE A 1 87 ? 0.045 -3.721 -25.164 1.00 82.81 87 PHE A CA 1
ATOM 669 C C . PHE A 1 87 ? 0.310 -2.800 -23.965 1.00 82.81 87 PHE A C 1
ATOM 671 O O . PHE A 1 87 ? -0.149 -3.077 -22.856 1.00 82.81 87 PHE A O 1
ATOM 678 N N . THR A 1 88 ? 0.994 -1.674 -24.186 1.00 80.81 88 THR A N 1
ATOM 679 C CA . THR A 1 88 ? 1.262 -0.695 -23.121 1.00 80.81 88 THR A CA 1
ATOM 680 C C . THR A 1 88 ? -0.024 -0.053 -22.603 1.00 80.81 88 THR A C 1
ATOM 682 O O . THR A 1 88 ? -0.155 0.133 -21.397 1.00 80.81 88 THR A O 1
ATOM 685 N N . GLY A 1 89 ? -1.014 0.206 -23.462 1.00 81.88 89 GLY A N 1
ATOM 686 C CA . GLY A 1 89 ? -2.322 0.716 -23.039 1.00 81.88 89 GLY A CA 1
ATOM 687 C C . GLY A 1 89 ? -3.047 -0.242 -22.090 1.00 81.88 89 GLY A C 1
ATOM 688 O O . GLY A 1 89 ? -3.515 0.171 -21.028 1.00 81.88 89 GLY A O 1
ATOM 689 N N . LEU A 1 90 ? -3.075 -1.538 -22.421 1.00 85.75 90 LEU A N 1
ATOM 690 C CA . LEU A 1 90 ? -3.651 -2.572 -21.555 1.00 85.75 90 LEU A CA 1
ATOM 691 C C . LEU A 1 90 ? -2.875 -2.725 -20.241 1.00 85.75 90 LEU A C 1
ATOM 693 O O . LEU A 1 90 ? -3.490 -2.863 -19.183 1.00 85.75 90 LEU A O 1
ATOM 697 N N . ALA A 1 91 ? -1.543 -2.651 -20.286 1.00 84.25 91 ALA A N 1
ATOM 698 C CA . ALA A 1 91 ? -0.709 -2.707 -19.090 1.00 84.25 91 ALA A CA 1
ATOM 699 C C . ALA A 1 91 ? -0.996 -1.529 -18.142 1.00 84.25 91 ALA A C 1
ATOM 701 O O . ALA A 1 91 ? -1.184 -1.734 -16.944 1.00 84.25 91 ALA A O 1
ATOM 702 N N . TYR A 1 92 ? -1.099 -0.305 -18.664 1.00 83.75 92 TYR A N 1
ATOM 703 C CA . TYR A 1 92 ? -1.418 0.873 -17.853 1.00 83.75 92 TYR A CA 1
ATOM 704 C C . TYR A 1 92 ? -2.852 0.852 -17.314 1.00 83.75 92 TYR A C 1
ATOM 706 O O . TYR A 1 92 ? -3.067 1.253 -16.169 1.00 83.75 92 TYR A O 1
ATOM 714 N N . LEU A 1 93 ? -3.815 0.332 -18.083 1.00 86.12 93 LEU A N 1
ATOM 715 C CA . LEU A 1 93 ? -5.183 0.111 -17.606 1.00 86.12 93 LEU A CA 1
ATOM 716 C C . LEU A 1 93 ? -5.214 -0.896 -16.447 1.00 86.12 93 LEU A C 1
ATOM 718 O O . LEU A 1 93 ? -5.846 -0.656 -15.419 1.00 86.12 93 LEU A O 1
ATOM 722 N N . TYR A 1 94 ? -4.498 -2.012 -16.585 1.00 88.00 94 TYR A N 1
ATOM 723 C CA . TYR A 1 94 ? -4.354 -2.992 -15.512 1.00 88.00 94 TYR A CA 1
ATOM 724 C C . TYR A 1 94 ? -3.729 -2.357 -14.262 1.00 88.00 94 TYR A C 1
ATOM 726 O O . TYR A 1 94 ? -4.290 -2.454 -13.169 1.00 88.00 94 TYR A O 1
ATOM 734 N N . MET A 1 95 ? -2.621 -1.629 -14.426 1.00 85.38 95 MET A N 1
ATOM 735 C CA . MET A 1 95 ? -1.949 -0.953 -13.318 1.00 85.38 95 MET A CA 1
ATOM 736 C C . MET A 1 95 ? -2.874 0.051 -12.626 1.00 85.38 95 MET A C 1
ATOM 738 O O . MET A 1 95 ? -2.967 0.030 -11.398 1.00 85.38 95 MET A O 1
ATOM 742 N N . CYS A 1 96 ? -3.601 0.895 -13.368 1.00 87.81 96 CYS A N 1
ATOM 743 C CA . CYS A 1 96 ? -4.483 1.885 -12.750 1.00 87.81 96 CYS A CA 1
ATOM 744 C C . CYS A 1 96 ? -5.654 1.242 -11.994 1.00 87.81 96 CYS A C 1
ATOM 746 O O . CYS A 1 96 ? -6.040 1.747 -10.940 1.00 87.81 96 CYS A O 1
ATOM 748 N N . LEU A 1 97 ? -6.179 0.109 -12.475 1.00 89.75 97 LEU A N 1
ATOM 749 C CA . LEU A 1 97 ? -7.189 -0.671 -11.757 1.00 89.75 97 LEU A CA 1
ATOM 750 C C . LEU A 1 97 ? -6.623 -1.274 -10.466 1.00 89.75 97 LEU A C 1
ATOM 752 O O . LEU A 1 97 ? -7.265 -1.182 -9.420 1.00 89.75 97 LEU A O 1
ATOM 756 N N . CYS A 1 98 ? -5.408 -1.829 -10.498 1.00 90.50 98 CYS A N 1
ATOM 757 C CA . CYS A 1 98 ? -4.734 -2.319 -9.294 1.00 90.50 98 CYS A CA 1
ATOM 758 C C . CYS A 1 98 ? -4.499 -1.197 -8.272 1.00 90.50 98 CYS A C 1
ATOM 760 O O . CYS A 1 98 ? -4.798 -1.378 -7.091 1.00 90.50 98 CYS A O 1
ATOM 762 N N . PHE A 1 99 ? -4.024 -0.029 -8.717 1.00 88.25 99 PHE A N 1
ATOM 763 C CA . PHE A 1 99 ? -3.875 1.157 -7.868 1.00 88.25 99 PHE A CA 1
ATOM 764 C C . PHE A 1 99 ? -5.209 1.596 -7.262 1.00 88.25 99 PHE A C 1
ATOM 766 O O . PHE A 1 99 ? -5.282 1.859 -6.063 1.00 88.25 99 PHE A O 1
ATOM 773 N N . TYR A 1 100 ? -6.273 1.628 -8.064 1.00 89.81 100 TYR A N 1
ATOM 774 C CA . TYR A 1 100 ? -7.610 1.961 -7.586 1.00 89.81 100 TYR A CA 1
ATOM 775 C C . TYR A 1 100 ? -8.068 1.003 -6.481 1.00 89.81 100 TYR A C 1
ATOM 777 O O . TYR A 1 100 ? -8.407 1.452 -5.387 1.00 89.81 100 TYR A O 1
ATOM 785 N N . LEU A 1 101 ? -8.011 -0.310 -6.724 1.00 91.88 101 LEU A N 1
ATOM 786 C CA . LEU A 1 101 ? -8.393 -1.327 -5.738 1.00 91.88 101 LEU A CA 1
ATOM 787 C C . LEU A 1 101 ? -7.557 -1.231 -4.459 1.00 91.88 101 LEU A C 1
ATOM 789 O O . LEU A 1 101 ? -8.085 -1.388 -3.357 1.00 91.88 101 LEU A O 1
ATOM 793 N N . PHE A 1 102 ? -6.269 -0.925 -4.595 1.00 93.06 102 PHE A N 1
ATOM 794 C CA . PHE A 1 102 ? -5.379 -0.707 -3.466 1.00 93.06 102 PHE A CA 1
ATOM 795 C C . PHE A 1 102 ? -5.840 0.467 -2.590 1.00 93.06 102 PHE A C 1
ATOM 797 O O . PHE A 1 102 ? -6.010 0.308 -1.379 1.00 93.06 102 PHE A O 1
ATOM 804 N N . PHE A 1 103 ? -6.109 1.630 -3.189 1.00 91.38 103 PHE A N 1
ATOM 805 C CA . PHE A 1 103 ? -6.585 2.803 -2.454 1.00 91.38 103 PHE A CA 1
ATOM 806 C C . PHE A 1 103 ? -7.997 2.623 -1.890 1.00 91.38 103 PHE A C 1
ATOM 808 O O . PHE A 1 103 ? -8.256 3.059 -0.770 1.00 91.38 103 PHE A O 1
ATOM 815 N N . VAL A 1 104 ? -8.893 1.938 -2.606 1.00 92.19 104 VAL A N 1
ATOM 816 C CA . VAL A 1 104 ? -10.207 1.532 -2.081 1.00 92.19 104 VAL A CA 1
ATOM 817 C C . VAL A 1 104 ? -10.032 0.680 -0.824 1.00 92.19 104 VAL A C 1
ATOM 819 O O . VAL A 1 104 ? -10.697 0.929 0.180 1.00 92.19 104 VAL A O 1
ATOM 822 N N . GLY A 1 105 ? -9.096 -0.272 -0.840 1.00 92.50 105 GLY A N 1
ATOM 823 C CA . GLY A 1 105 ? -8.748 -1.075 0.331 1.00 92.50 105 GLY A CA 1
ATOM 824 C C . GLY A 1 105 ? -8.243 -0.230 1.505 1.00 92.50 105 GLY A C 1
ATOM 825 O O . GLY A 1 105 ? -8.661 -0.449 2.641 1.00 92.50 105 GLY A O 1
ATOM 826 N N . LEU A 1 106 ? -7.401 0.776 1.245 1.00 92.88 106 LEU A N 1
ATOM 827 C CA . LEU A 1 106 ? -6.929 1.710 2.274 1.00 92.88 106 LEU A CA 1
ATOM 828 C C . LEU A 1 106 ? -8.057 2.565 2.864 1.00 92.88 106 LEU A C 1
ATOM 830 O O . LEU A 1 106 ? -8.116 2.721 4.085 1.00 92.88 106 LEU A O 1
ATOM 834 N N . ILE A 1 107 ? -8.963 3.077 2.026 1.00 90.81 107 ILE A N 1
ATOM 835 C CA . ILE A 1 107 ? -10.150 3.814 2.483 1.00 90.81 107 ILE A CA 1
ATOM 836 C C . ILE A 1 107 ? -11.015 2.902 3.354 1.00 90.81 107 ILE A C 1
ATOM 838 O O . ILE A 1 107 ? -11.401 3.300 4.448 1.00 90.81 107 ILE A O 1
ATOM 842 N N . LEU A 1 108 ? -11.251 1.657 2.933 1.00 90.75 108 LEU A N 1
ATOM 843 C CA . LEU A 1 108 ? -12.025 0.694 3.713 1.00 90.75 108 LEU A CA 1
ATOM 844 C C . LEU A 1 108 ? -11.391 0.440 5.092 1.00 90.75 108 LEU A C 1
ATOM 846 O O . LEU A 1 108 ? -12.093 0.451 6.102 1.00 90.75 108 LEU A O 1
ATOM 850 N N . LEU A 1 109 ? -10.069 0.244 5.156 1.00 92.69 109 LEU A N 1
ATOM 851 C CA . LEU A 1 109 ? -9.345 0.074 6.422 1.00 92.69 109 LEU A CA 1
ATOM 852 C C . LEU A 1 109 ? -9.461 1.312 7.319 1.00 92.69 109 LEU A C 1
ATOM 854 O O . LEU A 1 109 ? -9.667 1.176 8.529 1.00 92.69 109 LEU A O 1
ATOM 858 N N . TYR A 1 110 ? -9.377 2.509 6.736 1.00 91.88 110 TYR A N 1
ATOM 859 C CA . TYR A 1 110 ? -9.618 3.759 7.449 1.00 91.88 110 TYR A CA 1
ATOM 860 C C . TYR A 1 110 ? -11.046 3.818 8.009 1.00 91.88 110 TYR A C 1
ATOM 862 O O . TYR A 1 110 ? -11.215 4.063 9.202 1.00 91.88 110 TYR A O 1
ATOM 870 N N . THR A 1 111 ? -12.066 3.520 7.198 1.00 90.31 111 THR A N 1
ATOM 871 C CA . THR A 1 111 ? -13.475 3.528 7.620 1.00 90.31 111 THR A CA 1
ATOM 872 C C . THR A 1 111 ? -13.737 2.518 8.740 1.00 90.31 111 THR A C 1
ATOM 874 O O . THR A 1 111 ? -14.406 2.856 9.713 1.00 90.31 111 THR A O 1
ATOM 877 N N . VAL A 1 112 ? -13.170 1.306 8.657 1.00 90.94 112 VAL A N 1
ATOM 878 C CA . VAL A 1 112 ? -13.259 0.292 9.728 1.00 90.94 112 VAL A CA 1
ATOM 879 C C . VAL A 1 112 ? -12.628 0.804 11.023 1.00 90.94 112 VAL A C 1
ATOM 881 O O . VAL A 1 112 ? -13.220 0.675 12.092 1.00 90.94 112 VAL A O 1
ATOM 884 N N . THR A 1 113 ? -11.440 1.404 10.931 1.00 91.12 113 THR A N 1
ATOM 885 C CA . THR A 1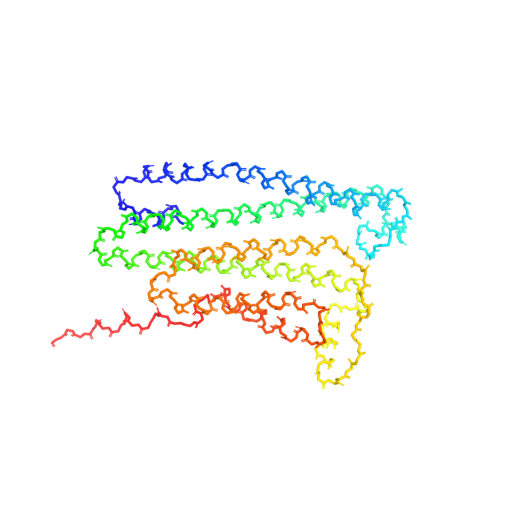 113 ? -10.734 1.978 12.088 1.00 91.12 113 THR A CA 1
ATOM 886 C C . THR A 1 113 ? -11.541 3.101 12.725 1.00 91.12 113 THR A C 1
ATOM 888 O O . THR A 1 113 ? -11.659 3.168 13.946 1.00 91.12 113 THR A O 1
ATOM 891 N N . HIS A 1 114 ? -12.102 3.978 11.895 1.00 89.88 114 HIS A N 1
ATOM 892 C CA . HIS A 1 114 ? -12.892 5.116 12.333 1.00 89.88 114 HIS A CA 1
ATOM 893 C C . HIS A 1 114 ? -14.191 4.682 13.029 1.00 89.88 114 HIS A C 1
ATOM 895 O O . HIS A 1 114 ? -14.502 5.192 14.103 1.00 89.88 114 HIS A O 1
ATOM 901 N N . ASP A 1 115 ? -14.917 3.715 12.457 1.00 88.00 115 ASP A N 1
ATOM 902 C CA . ASP A 1 115 ? -16.140 3.149 13.046 1.00 88.00 115 ASP A CA 1
ATOM 903 C C . ASP A 1 115 ? -15.841 2.456 14.386 1.00 88.00 115 ASP A C 1
ATOM 905 O O . ASP A 1 115 ? -16.521 2.728 15.373 1.00 88.00 115 ASP A O 1
ATOM 909 N N . LEU A 1 116 ? -14.773 1.646 14.461 1.00 88.00 116 LEU A N 1
ATOM 910 C CA . LEU A 1 116 ? -14.342 1.008 15.711 1.00 88.00 116 LEU A CA 1
ATOM 911 C C . LEU A 1 116 ? -13.991 2.039 16.790 1.00 88.00 116 LEU A C 1
ATOM 913 O O . LEU A 1 116 ? -14.486 1.942 17.911 1.00 88.00 116 LEU A O 1
ATOM 917 N N . TRP A 1 117 ? -13.177 3.040 16.450 1.00 88.38 117 TRP A N 1
ATOM 918 C CA . TRP A 1 117 ? -12.797 4.097 17.387 1.00 88.38 117 TRP A CA 1
ATOM 919 C C . TRP A 1 117 ? -14.021 4.865 17.908 1.00 88.38 117 TRP A C 1
ATOM 921 O O . TRP A 1 117 ? -14.137 5.082 19.113 1.00 88.38 117 TRP A O 1
ATOM 931 N N . ARG A 1 118 ? -14.973 5.203 17.029 1.00 86.50 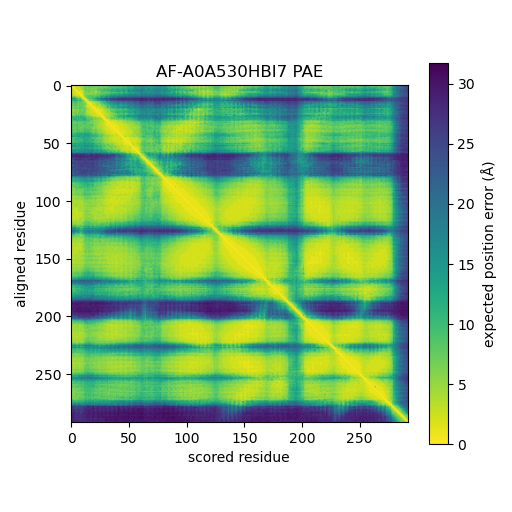118 ARG A N 1
ATOM 932 C CA . ARG A 1 118 ? -16.210 5.904 17.399 1.00 86.50 118 ARG A CA 1
ATOM 933 C C . ARG A 1 118 ? -17.099 5.076 18.336 1.00 86.50 118 ARG A C 1
ATOM 935 O O . ARG A 1 118 ? -17.691 5.632 19.260 1.00 86.50 118 ARG A O 1
ATOM 942 N N . ILE A 1 119 ? -17.195 3.762 18.115 1.00 83.75 119 ILE A N 1
ATOM 943 C CA . ILE A 1 119 ? -17.922 2.838 19.004 1.00 83.75 119 ILE A CA 1
ATOM 944 C C . ILE A 1 119 ? -17.228 2.758 20.374 1.00 83.75 119 ILE A C 1
ATOM 946 O O . ILE A 1 119 ? -17.890 2.834 21.410 1.00 83.75 119 ILE A O 1
ATOM 950 N N . GLY A 1 120 ? -15.894 2.680 20.391 1.00 80.75 120 GLY A N 1
ATOM 951 C CA . GLY A 1 120 ? -15.092 2.724 21.614 1.00 80.75 120 GLY A CA 1
ATOM 952 C C . GLY A 1 120 ? -15.292 4.005 22.423 1.00 80.75 120 GLY A C 1
ATOM 953 O O . GLY A 1 120 ? -15.522 3.942 23.628 1.00 80.75 120 GLY A O 1
ATOM 954 N N . GLU A 1 121 ? -15.266 5.163 21.764 1.00 81.00 121 GLU A N 1
ATOM 955 C CA . GLU A 1 121 ? -15.451 6.472 22.401 1.00 81.00 121 GLU A CA 1
ATOM 956 C C . GLU A 1 121 ? -16.856 6.629 23.003 1.00 81.00 121 GLU A C 1
ATOM 958 O O . GLU A 1 121 ? -16.990 7.033 24.159 1.00 81.00 121 GLU A O 1
ATOM 963 N N . ALA A 1 122 ? -17.904 6.237 22.270 1.00 77.75 122 ALA A N 1
ATOM 964 C CA . ALA A 1 122 ? -19.285 6.309 22.756 1.00 77.75 122 ALA A CA 1
ATOM 965 C C . ALA A 1 122 ? -19.514 5.457 24.017 1.00 77.75 122 ALA A C 1
ATOM 967 O O . ALA A 1 122 ? -20.280 5.840 24.906 1.00 77.75 122 ALA A O 1
ATOM 968 N N . ALA A 1 123 ? -18.829 4.318 24.105 1.00 69.44 123 ALA A N 1
ATOM 969 C CA . ALA A 1 123 ? -18.951 3.376 25.206 1.00 69.44 123 ALA A CA 1
ATOM 970 C C . ALA A 1 123 ? -17.935 3.586 26.337 1.00 69.44 123 ALA A C 1
ATOM 972 O O . ALA A 1 123 ? -18.166 3.082 27.429 1.00 69.44 123 ALA A O 1
ATOM 973 N N . SER A 1 124 ? -16.878 4.388 26.149 1.00 65.06 124 SER A N 1
ATOM 974 C CA . SER A 1 124 ? -15.968 4.798 27.234 1.00 65.06 124 SER A CA 1
ATOM 975 C C . SER A 1 124 ? -16.694 5.519 28.381 1.00 65.06 124 SER A C 1
ATOM 977 O O . SER A 1 124 ? -16.155 5.624 29.480 1.00 65.06 124 SER A O 1
ATOM 979 N N . ASN A 1 125 ? -17.923 5.989 28.144 1.00 62.88 125 ASN A N 1
ATOM 980 C CA . ASN A 1 125 ? -18.818 6.547 29.157 1.00 62.88 125 ASN A CA 1
ATOM 981 C C . ASN A 1 125 ? -19.540 5.474 30.007 1.00 62.88 125 ASN A C 1
ATOM 983 O O . ASN A 1 125 ? -20.315 5.825 30.895 1.00 62.88 125 ASN A O 1
ATOM 987 N N . ARG A 1 126 ? -19.325 4.175 29.740 1.00 62.44 126 ARG A N 1
ATOM 988 C CA . ARG A 1 126 ? -19.904 3.031 30.463 1.00 62.44 126 ARG A CA 1
ATOM 989 C C . ARG A 1 126 ? -18.771 2.146 31.019 1.00 62.44 126 ARG A C 1
ATOM 991 O O . ARG A 1 126 ? -18.016 1.575 30.237 1.00 62.44 126 ARG A O 1
ATOM 998 N N . PRO A 1 127 ? -18.617 2.028 32.349 1.00 56.88 127 PRO A N 1
ATOM 999 C CA . PRO A 1 127 ? -17.473 1.361 32.974 1.00 56.88 127 PRO A CA 1
ATOM 1000 C C . PRO A 1 127 ? -17.665 -0.163 33.074 1.00 56.88 127 PRO A C 1
ATOM 1002 O O . PRO A 1 127 ? -17.623 -0.726 34.164 1.00 56.88 127 PRO A O 1
ATOM 1005 N N . GLU A 1 128 ? -17.899 -0.841 31.949 1.00 71.31 128 GLU A N 1
ATOM 1006 C CA . GLU A 1 128 ? -18.050 -2.301 31.927 1.00 71.31 128 GLU A CA 1
ATOM 1007 C C . GLU A 1 128 ? -16.739 -2.972 31.492 1.00 71.31 128 GLU A C 1
ATOM 1009 O O . GLU A 1 128 ? -16.235 -2.753 30.388 1.00 71.31 128 GLU A O 1
ATOM 1014 N N . VAL A 1 129 ? -16.155 -3.770 32.391 1.00 71.12 129 VAL A N 1
ATOM 1015 C CA . VAL A 1 129 ? -14.829 -4.392 32.213 1.00 71.12 129 VAL A CA 1
ATOM 1016 C C . VAL A 1 129 ? -14.810 -5.364 31.023 1.00 71.12 129 VAL A C 1
ATOM 1018 O O . VAL A 1 129 ? -13.838 -5.376 30.263 1.00 71.12 129 VAL A O 1
ATOM 1021 N N . ASP A 1 130 ? -15.901 -6.106 30.806 1.00 74.88 130 ASP A N 1
ATOM 1022 C CA . ASP A 1 130 ? -16.045 -7.036 29.675 1.00 74.88 130 ASP A CA 1
ATOM 1023 C C . ASP A 1 130 ? -16.045 -6.301 28.327 1.00 74.88 130 ASP A C 1
ATOM 1025 O O . ASP A 1 130 ? -15.358 -6.709 27.388 1.00 74.88 130 ASP A O 1
ATOM 1029 N N . TYR A 1 131 ? -16.708 -5.142 28.251 1.00 76.19 131 TYR A N 1
ATOM 1030 C CA . TYR A 1 131 ? -16.714 -4.307 27.048 1.00 76.19 131 TYR A CA 1
ATOM 1031 C C . TYR A 1 131 ? -15.304 -3.820 26.679 1.00 76.19 131 TYR A C 1
ATOM 1033 O O . TYR A 1 131 ? -14.901 -3.817 25.511 1.00 76.19 131 TYR A O 1
ATOM 1041 N N . GLN A 1 132 ? -14.512 -3.434 27.682 1.00 78.00 132 GLN A N 1
ATOM 1042 C CA . GLN A 1 132 ? -13.150 -2.947 27.472 1.00 78.00 132 GLN A CA 1
ATOM 1043 C C . GLN A 1 132 ? -12.207 -4.058 26.976 1.00 78.00 132 GLN A C 1
ATOM 1045 O O . GLN A 1 132 ? -11.289 -3.790 26.191 1.00 78.00 132 GLN A O 1
ATOM 1050 N N . TYR A 1 133 ? -12.436 -5.306 27.397 1.00 80.06 133 TYR A N 1
ATOM 1051 C CA . TYR A 1 133 ? -11.721 -6.469 26.874 1.00 80.06 133 TYR A CA 1
ATOM 1052 C C . TYR A 1 133 ? -12.066 -6.726 25.400 1.00 80.06 133 TYR A C 1
ATOM 1054 O O . TYR A 1 133 ? -11.150 -6.793 24.572 1.00 80.06 133 TYR A O 1
ATOM 1062 N N . GLU A 1 134 ? -13.356 -6.788 25.051 1.00 82.19 134 GLU A N 1
ATOM 1063 C CA . GLU A 1 134 ? -13.801 -7.030 23.671 1.00 82.19 134 GLU A CA 1
ATOM 1064 C C . GLU A 1 134 ? -13.330 -5.931 22.708 1.00 82.19 134 GLU A C 1
ATOM 1066 O O . GLU A 1 134 ? -12.835 -6.218 21.612 1.00 82.19 134 GLU A O 1
ATOM 1071 N N . HIS A 1 135 ? -13.404 -4.665 23.132 1.00 83.62 135 HIS A N 1
ATOM 1072 C CA . HIS A 1 135 ? -12.926 -3.533 22.342 1.00 83.62 135 HIS A CA 1
ATOM 1073 C C . HIS A 1 135 ? -11.412 -3.607 22.087 1.00 83.62 135 HIS A C 1
ATOM 1075 O O . HIS A 1 135 ? -10.952 -3.361 20.966 1.00 83.62 135 HIS A O 1
ATOM 1081 N N . ASN A 1 136 ? -10.618 -3.977 23.099 1.00 84.62 136 ASN A N 1
ATOM 1082 C CA . ASN A 1 136 ? -9.171 -4.146 22.950 1.00 84.62 136 ASN A CA 1
ATOM 1083 C C . ASN A 1 136 ? -8.818 -5.323 22.027 1.00 84.62 136 ASN A C 1
ATOM 1085 O O . ASN A 1 136 ? -7.882 -5.216 21.229 1.00 84.62 136 ASN A O 1
ATOM 1089 N N . GLU A 1 137 ? -9.564 -6.430 22.090 1.00 85.56 137 GLU A N 1
ATOM 1090 C CA . GLU A 1 137 ? -9.362 -7.566 21.186 1.00 85.56 137 GLU A CA 1
ATOM 1091 C C . GLU A 1 137 ? -9.695 -7.194 19.732 1.00 85.56 137 GLU A C 1
ATOM 1093 O O . GLU A 1 137 ? -8.908 -7.472 18.818 1.00 85.56 137 GLU A O 1
ATOM 1098 N N . ALA A 1 138 ? -10.824 -6.510 19.514 1.00 86.75 138 ALA A N 1
ATOM 1099 C CA . ALA A 1 138 ? -11.219 -6.007 18.202 1.00 86.75 138 ALA A CA 1
ATOM 1100 C C . ALA A 1 138 ? -10.183 -5.017 17.644 1.00 86.75 138 ALA A C 1
ATOM 1102 O O . ALA A 1 138 ? -9.765 -5.150 16.490 1.00 86.75 138 ALA A O 1
ATOM 1103 N N . SER A 1 139 ? -9.698 -4.097 18.484 1.00 87.94 139 SER A N 1
ATOM 1104 C CA . SER A 1 139 ? -8.645 -3.126 18.156 1.00 87.94 139 SER A CA 1
ATOM 1105 C C . SER A 1 139 ? -7.353 -3.808 17.724 1.00 87.94 139 SER A C 1
ATOM 1107 O O . SER A 1 139 ? -6.805 -3.491 16.668 1.00 87.94 139 SER A O 1
ATOM 1109 N N . LEU A 1 140 ? -6.897 -4.815 18.473 1.00 87.88 140 LEU A N 1
ATOM 1110 C CA . LEU A 1 140 ? -5.726 -5.606 18.100 1.00 87.88 140 LEU A CA 1
ATOM 1111 C C . LEU A 1 140 ? -5.935 -6.362 16.787 1.00 87.88 140 LEU A C 1
ATOM 1113 O O . LEU A 1 140 ? -5.030 -6.405 15.956 1.00 87.88 140 LEU A O 1
ATOM 1117 N N . ARG A 1 141 ? -7.110 -6.958 16.572 1.00 88.81 141 ARG A N 1
ATOM 1118 C CA . ARG A 1 141 ? -7.411 -7.706 15.344 1.00 88.81 141 ARG A CA 1
ATOM 1119 C C . ARG A 1 141 ? -7.388 -6.799 14.112 1.00 88.81 141 ARG A C 1
ATOM 1121 O O . ARG A 1 141 ? -6.767 -7.164 13.113 1.00 88.81 141 ARG A O 1
ATOM 1128 N N . VAL A 1 142 ? -8.008 -5.621 14.202 1.00 91.00 142 VAL A N 1
ATOM 1129 C CA . VAL A 1 142 ? -7.994 -4.605 13.139 1.00 91.00 142 VAL A CA 1
ATOM 1130 C C . VAL A 1 142 ? -6.572 -4.099 12.904 1.00 91.00 142 VAL A C 1
ATOM 1132 O O . VAL A 1 142 ? -6.115 -4.108 11.763 1.00 91.00 142 VAL A O 1
ATOM 1135 N N . MET A 1 143 ? -5.818 -3.778 13.959 1.00 92.12 143 MET A N 1
ATOM 1136 C CA . MET A 1 143 ? -4.430 -3.323 13.818 1.00 92.12 143 MET A CA 1
ATOM 1137 C C . MET A 1 143 ? -3.504 -4.368 13.198 1.00 92.12 143 MET A C 1
ATOM 1139 O O . MET A 1 143 ? -2.666 -4.016 12.374 1.00 92.12 143 MET A O 1
ATOM 1143 N N . ARG A 1 144 ? -3.676 -5.659 13.506 1.00 90.94 144 ARG A N 1
ATOM 1144 C CA . ARG A 1 144 ? -2.926 -6.741 12.841 1.00 90.94 144 ARG A CA 1
ATOM 1145 C C . ARG A 1 144 ? -3.242 -6.825 11.349 1.00 90.94 144 ARG A C 1
ATOM 1147 O O . ARG A 1 144 ? -2.339 -7.079 10.556 1.00 90.94 144 ARG A O 1
ATOM 1154 N N . ALA A 1 145 ? -4.503 -6.628 10.964 1.00 91.31 145 ALA A N 1
ATOM 1155 C CA . ALA A 1 145 ? -4.895 -6.600 9.558 1.00 91.31 145 ALA A CA 1
ATOM 1156 C C . ALA A 1 145 ? -4.294 -5.383 8.838 1.00 91.31 145 ALA A C 1
ATOM 1158 O O . ALA A 1 145 ? -3.676 -5.551 7.790 1.00 91.31 145 ALA A O 1
ATOM 1159 N N . ILE A 1 146 ? -4.387 -4.191 9.441 1.00 94.06 146 ILE A N 1
ATOM 1160 C CA . ILE A 1 146 ? -3.776 -2.964 8.909 1.00 94.06 146 ILE A CA 1
ATOM 1161 C C . ILE A 1 146 ? -2.268 -3.146 8.767 1.00 94.06 146 ILE A C 1
ATOM 1163 O O . ILE A 1 146 ? -1.739 -2.887 7.696 1.00 94.06 146 ILE A O 1
ATOM 1167 N N . PHE A 1 147 ? -1.588 -3.674 9.787 1.00 93.81 147 PHE A N 1
ATOM 1168 C CA . PHE A 1 147 ? -0.158 -3.968 9.732 1.00 93.81 147 PHE A CA 1
ATOM 1169 C C . PHE A 1 147 ? 0.204 -4.873 8.550 1.00 93.81 147 PHE A C 1
ATOM 1171 O O . PHE A 1 147 ? 1.108 -4.538 7.789 1.00 93.81 147 PHE A O 1
ATOM 1178 N N . ARG A 1 148 ? -0.521 -5.980 8.341 1.00 93.12 148 ARG A N 1
ATOM 1179 C CA . ARG A 1 148 ? -0.299 -6.870 7.188 1.00 93.12 148 ARG A CA 1
ATOM 1180 C C . ARG A 1 148 ? -0.471 -6.131 5.861 1.00 93.12 148 ARG A C 1
ATOM 1182 O O . ARG A 1 148 ? 0.372 -6.266 4.981 1.00 93.12 148 ARG A O 1
ATOM 1189 N N . CYS A 1 149 ? -1.522 -5.323 5.729 1.00 94.38 149 CYS A N 1
ATOM 1190 C CA . CYS A 1 149 ? -1.758 -4.515 4.533 1.00 94.38 149 CYS A CA 1
ATOM 1191 C C . CYS A 1 149 ? -0.663 -3.459 4.316 1.00 94.38 149 CYS A C 1
ATOM 1193 O O . CYS A 1 149 ? -0.212 -3.280 3.188 1.00 94.38 149 CYS A O 1
ATOM 1195 N N . THR A 1 150 ? -0.191 -2.802 5.377 1.00 95.06 150 THR A N 1
ATOM 1196 C CA . THR A 1 150 ? 0.906 -1.828 5.323 1.00 95.06 150 THR A CA 1
ATOM 1197 C C . THR A 1 150 ? 2.212 -2.495 4.917 1.00 95.06 150 THR A C 1
ATOM 1199 O O . THR A 1 150 ? 2.880 -2.004 4.015 1.00 95.06 150 THR A O 1
ATOM 1202 N N . VAL A 1 151 ? 2.549 -3.643 5.511 1.00 94.50 151 VAL A N 1
ATOM 1203 C CA . VAL A 1 151 ? 3.734 -4.423 5.136 1.00 94.50 151 VAL A CA 1
ATOM 1204 C C . VAL A 1 151 ? 3.674 -4.817 3.660 1.00 94.50 151 VAL A C 1
ATOM 1206 O O . VAL A 1 151 ? 4.626 -4.554 2.932 1.00 94.50 151 VAL A O 1
ATOM 1209 N N . LEU A 1 152 ? 2.553 -5.377 3.191 1.00 94.31 152 LEU A N 1
ATOM 1210 C CA . LEU A 1 152 ? 2.382 -5.726 1.776 1.00 94.31 152 LEU A CA 1
ATOM 1211 C C . LEU A 1 152 ? 2.501 -4.499 0.865 1.00 94.31 152 LEU A C 1
ATOM 1213 O O . LEU A 1 152 ? 3.186 -4.563 -0.150 1.00 94.31 152 LEU A O 1
ATOM 1217 N N . GLY A 1 153 ? 1.884 -3.376 1.233 1.00 94.19 153 GLY A N 1
ATOM 1218 C CA . GLY A 1 153 ? 1.954 -2.143 0.454 1.00 94.19 153 GLY A CA 1
ATOM 1219 C C . GLY A 1 153 ? 3.371 -1.572 0.359 1.00 94.19 153 GLY A C 1
ATOM 1220 O O . GLY A 1 153 ? 3.812 -1.210 -0.730 1.00 94.19 153 GLY A O 1
ATOM 1221 N N . VAL A 1 154 ? 4.121 -1.559 1.465 1.00 94.62 154 VAL A N 1
ATOM 1222 C CA . VAL A 1 154 ? 5.524 -1.118 1.459 1.00 94.62 154 VAL A CA 1
ATOM 1223 C C . VAL A 1 154 ? 6.404 -2.094 0.673 1.00 94.62 154 VAL A C 1
ATOM 1225 O O . VAL A 1 154 ? 7.257 -1.645 -0.084 1.00 94.62 154 VAL A O 1
ATOM 1228 N N . LEU A 1 155 ? 6.174 -3.409 0.761 1.00 93.50 155 LEU A N 1
ATOM 1229 C CA . LEU A 1 155 ? 6.888 -4.394 -0.063 1.00 93.50 155 LEU A CA 1
ATOM 1230 C C . LEU A 1 155 ? 6.607 -4.210 -1.564 1.00 93.50 155 LEU A C 1
ATOM 1232 O O . LEU A 1 155 ? 7.546 -4.239 -2.356 1.00 93.50 155 LEU A O 1
ATOM 1236 N N . ILE A 1 156 ? 5.353 -3.958 -1.960 1.00 91.81 156 ILE A N 1
ATOM 1237 C CA . ILE A 1 156 ? 4.989 -3.646 -3.354 1.00 91.81 156 ILE A CA 1
ATOM 1238 C C . ILE A 1 156 ? 5.737 -2.396 -3.827 1.00 91.81 156 ILE A C 1
ATOM 1240 O O . ILE A 1 156 ? 6.384 -2.424 -4.873 1.00 91.81 156 ILE A O 1
ATOM 1244 N N . ALA A 1 157 ? 5.707 -1.316 -3.043 1.00 91.44 157 ALA A N 1
ATOM 1245 C CA . ALA A 1 157 ? 6.414 -0.084 -3.378 1.00 91.44 157 ALA A CA 1
ATOM 1246 C C . ALA A 1 157 ? 7.937 -0.276 -3.455 1.00 91.44 157 ALA A C 1
ATOM 1248 O O . ALA A 1 157 ? 8.589 0.291 -4.332 1.00 91.44 157 ALA A O 1
ATOM 1249 N N . THR A 1 158 ? 8.497 -1.103 -2.573 1.00 89.94 158 THR A N 1
ATOM 1250 C CA . THR A 1 158 ? 9.901 -1.513 -2.603 1.00 89.94 158 THR A CA 1
ATOM 1251 C C . THR A 1 158 ? 10.237 -2.236 -3.898 1.00 89.94 158 THR A C 1
ATOM 1253 O O . THR A 1 158 ? 11.195 -1.843 -4.552 1.00 89.94 158 THR A O 1
ATOM 1256 N N . VAL A 1 159 ? 9.443 -3.224 -4.323 1.00 89.12 159 VAL A N 1
ATOM 1257 C CA . VAL A 1 159 ? 9.662 -3.925 -5.601 1.00 89.12 159 VAL A CA 1
ATOM 1258 C C . VAL A 1 159 ? 9.567 -2.955 -6.778 1.00 89.12 159 VAL A C 1
ATOM 1260 O O . VAL A 1 159 ? 10.432 -2.977 -7.648 1.00 89.12 159 VAL A O 1
ATOM 1263 N N . MET A 1 160 ? 8.580 -2.055 -6.780 1.00 86.62 160 MET A N 1
ATOM 1264 C CA . MET A 1 160 ? 8.438 -1.034 -7.822 1.00 86.62 160 MET A CA 1
ATOM 1265 C C . MET A 1 160 ? 9.667 -0.119 -7.920 1.00 86.62 160 MET A C 1
ATOM 1267 O O . MET A 1 160 ? 10.167 0.133 -9.019 1.00 86.62 160 MET A O 1
ATOM 1271 N N . LYS A 1 161 ? 10.168 0.373 -6.779 1.00 86.25 161 LYS A N 1
ATOM 1272 C CA . LYS A 1 161 ? 11.363 1.226 -6.734 1.00 86.25 161 LYS A CA 1
ATOM 1273 C C . LYS A 1 161 ? 12.618 0.437 -7.115 1.00 86.25 161 LYS A C 1
ATOM 1275 O O . LYS A 1 161 ? 13.440 0.942 -7.872 1.00 86.25 161 LYS A O 1
ATOM 1280 N N . LEU A 1 162 ? 12.739 -0.808 -6.657 1.00 84.31 162 LEU A N 1
ATOM 1281 C CA . LEU A 1 162 ? 13.878 -1.676 -6.945 1.00 84.31 162 LEU A CA 1
ATOM 1282 C C . LEU A 1 162 ? 13.955 -2.051 -8.428 1.00 84.31 162 LEU A C 1
ATOM 1284 O O . LEU A 1 162 ? 15.033 -2.001 -9.008 1.00 84.31 162 LEU A O 1
ATOM 1288 N N . GLN A 1 163 ? 12.816 -2.350 -9.061 1.00 80.38 163 GLN A N 1
ATOM 1289 C CA . GLN A 1 163 ? 12.732 -2.561 -10.507 1.00 80.38 163 GLN A CA 1
ATOM 1290 C C . GLN A 1 163 ? 13.177 -1.307 -11.267 1.00 80.38 163 GLN A C 1
ATOM 1292 O O . GLN A 1 163 ? 13.936 -1.410 -12.226 1.00 80.38 163 GLN A O 1
ATOM 1297 N N . SER A 1 164 ? 12.738 -0.125 -10.825 1.00 76.56 164 SER A N 1
ATOM 1298 C CA . SER A 1 164 ? 13.145 1.140 -11.437 1.00 76.56 164 SER A CA 1
ATOM 1299 C C . SER A 1 164 ? 14.651 1.390 -11.323 1.00 76.56 164 SER A C 1
ATOM 1301 O O . SER A 1 164 ? 15.258 1.793 -12.308 1.00 76.56 164 SER A O 1
ATOM 1303 N N . ALA A 1 165 ? 15.239 1.160 -10.146 1.00 76.81 165 ALA A N 1
ATOM 1304 C CA . ALA A 1 165 ? 16.668 1.360 -9.897 1.00 76.81 165 ALA A CA 1
ATOM 1305 C C . ALA A 1 165 ? 17.537 0.318 -10.625 1.00 76.81 165 ALA A C 1
ATOM 1307 O O . ALA A 1 165 ? 18.600 0.640 -11.154 1.00 76.81 165 ALA A O 1
ATOM 1308 N N . TYR A 1 166 ? 17.060 -0.926 -10.720 1.00 74.75 166 TYR A N 1
ATOM 1309 C CA . TYR A 1 166 ? 17.731 -1.979 -11.477 1.00 74.75 166 TYR A CA 1
ATOM 1310 C C . TYR A 1 166 ? 17.778 -1.672 -12.979 1.00 74.75 166 TYR A C 1
ATOM 1312 O O . TYR A 1 166 ? 18.827 -1.828 -13.591 1.00 74.75 166 TYR A O 1
ATOM 1320 N N . LEU A 1 167 ? 16.683 -1.185 -13.576 1.00 71.62 167 LEU A N 1
ATOM 1321 C CA . LEU A 1 167 ? 16.656 -0.838 -15.006 1.00 71.62 167 LEU A CA 1
ATOM 1322 C C . LEU A 1 167 ? 17.627 0.294 -15.377 1.00 71.62 167 LEU A C 1
ATOM 1324 O O . LEU A 1 167 ? 17.987 0.433 -16.543 1.00 71.62 167 LEU A O 1
ATOM 1328 N N . THR A 1 168 ? 18.048 1.100 -14.403 1.00 68.00 168 THR A N 1
ATOM 1329 C CA 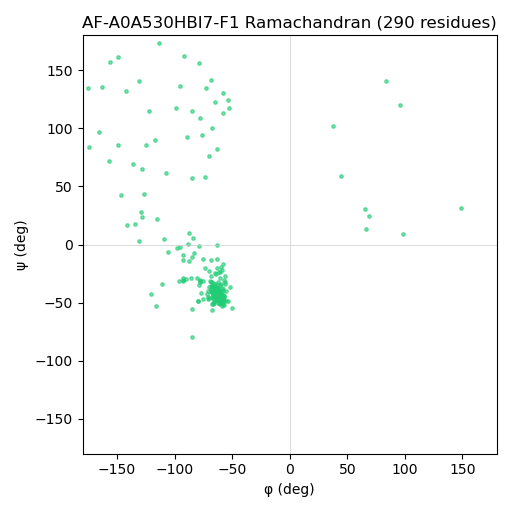. THR A 1 168 ? 19.081 2.127 -14.580 1.00 68.00 168 THR A CA 1
ATOM 1330 C C . THR A 1 168 ? 20.493 1.634 -14.249 1.00 68.00 168 THR A C 1
ATOM 1332 O O . THR A 1 168 ? 21.458 2.346 -14.522 1.00 68.00 168 THR A O 1
ATOM 1335 N N . SER A 1 169 ? 20.641 0.438 -13.671 1.00 69.75 169 SER A N 1
ATOM 1336 C CA . SER A 1 169 ? 21.933 -0.117 -13.265 1.00 69.75 169 SER A CA 1
ATOM 1337 C C . SER A 1 169 ? 22.572 -0.968 -14.370 1.00 69.75 169 SER A C 1
ATOM 1339 O O . SER A 1 169 ? 21.925 -1.404 -15.320 1.00 69.75 169 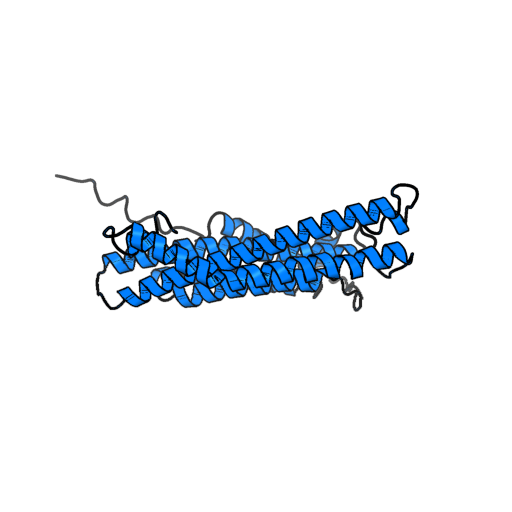SER A O 1
ATOM 1341 N N . ARG A 1 170 ? 23.884 -1.214 -14.253 1.00 66.75 170 ARG A N 1
ATOM 1342 C CA . ARG A 1 170 ? 24.652 -2.053 -15.195 1.00 66.75 170 ARG A CA 1
ATOM 1343 C C . ARG A 1 170 ? 24.632 -3.549 -14.843 1.00 66.75 170 ARG A C 1
ATOM 1345 O O . ARG A 1 170 ? 25.427 -4.308 -15.387 1.00 66.75 170 ARG A O 1
ATOM 1352 N N . GLY A 1 171 ? 23.794 -3.977 -13.896 1.00 66.19 171 GLY A N 1
ATOM 1353 C CA . GLY A 1 171 ? 23.783 -5.361 -13.419 1.00 66.19 171 GLY A CA 1
ATOM 1354 C C . GLY A 1 171 ? 23.178 -6.338 -14.431 1.00 66.19 171 GLY A C 1
ATOM 1355 O O . GLY A 1 171 ? 22.091 -6.099 -14.951 1.00 66.19 171 GLY A O 1
ATOM 1356 N N . GLU A 1 172 ? 23.829 -7.486 -14.653 1.00 74.62 172 GLU A N 1
ATOM 1357 C CA . GLU A 1 172 ? 23.318 -8.536 -15.557 1.00 74.62 172 GLU A CA 1
ATOM 1358 C C . GLU A 1 172 ? 21.929 -9.043 -15.154 1.00 74.62 172 GLU A C 1
ATOM 1360 O O . GLU A 1 172 ? 21.085 -9.326 -16.000 1.00 74.62 172 GLU A O 1
ATOM 1365 N N . ASN A 1 173 ? 21.684 -9.162 -13.850 1.00 81.81 173 ASN A N 1
ATOM 1366 C CA . ASN A 1 173 ? 20.391 -9.514 -13.282 1.00 81.81 173 ASN A CA 1
ATOM 1367 C C . ASN A 1 173 ? 20.214 -8.849 -11.908 1.00 81.81 173 ASN A C 1
ATOM 1369 O O . ASN A 1 173 ? 21.185 -8.432 -11.269 1.00 81.81 173 ASN A O 1
ATOM 1373 N N . ILE A 1 174 ? 18.963 -8.757 -11.448 1.00 79.56 174 ILE A N 1
ATOM 1374 C CA . ILE A 1 174 ? 18.610 -8.063 -10.200 1.00 79.56 174 ILE A CA 1
ATOM 1375 C C . ILE A 1 174 ? 19.310 -8.659 -8.970 1.00 79.56 174 ILE A C 1
ATOM 1377 O O . ILE A 1 174 ? 19.680 -7.926 -8.057 1.00 79.56 174 ILE A O 1
ATOM 1381 N N . VAL A 1 175 ? 19.538 -9.977 -8.959 1.00 83.50 175 VAL A N 1
ATOM 1382 C CA . VAL A 1 175 ? 20.205 -10.678 -7.853 1.00 83.50 175 VAL A CA 1
ATOM 1383 C C . VAL A 1 175 ? 21.687 -10.320 -7.815 1.00 83.50 175 VAL A C 1
ATOM 1385 O O . VAL A 1 175 ? 22.195 -9.960 -6.759 1.00 83.50 175 VAL A O 1
ATOM 1388 N N . ALA A 1 176 ? 22.370 -10.358 -8.959 1.00 82.38 176 ALA A N 1
ATOM 1389 C CA . ALA A 1 176 ? 23.773 -9.981 -9.072 1.00 82.38 176 ALA A CA 1
ATOM 1390 C C . ALA A 1 176 ? 23.996 -8.515 -8.680 1.00 82.38 176 ALA A C 1
ATOM 1392 O O . ALA A 1 176 ? 24.961 -8.213 -7.984 1.00 82.38 176 ALA A O 1
ATOM 1393 N N . TRP A 1 177 ? 23.075 -7.618 -9.053 1.00 84.38 177 TRP A N 1
ATOM 1394 C CA . TRP A 1 177 ? 23.128 -6.215 -8.641 1.00 84.38 177 TRP A CA 1
ATOM 1395 C C . TRP A 1 177 ? 22.991 -6.043 -7.118 1.00 84.38 177 TRP A C 1
ATOM 1397 O O . TRP A 1 177 ? 23.823 -5.375 -6.508 1.00 84.38 177 TRP A O 1
ATOM 1407 N N . LEU A 1 178 ? 22.013 -6.706 -6.486 1.00 83.31 178 LEU A N 1
ATOM 1408 C CA . LEU A 1 178 ? 21.824 -6.679 -5.026 1.00 83.31 178 LEU A CA 1
ATOM 1409 C C . LEU A 1 178 ? 22.999 -7.303 -4.256 1.00 83.31 178 LEU A C 1
ATOM 1411 O O . LEU A 1 178 ? 23.405 -6.797 -3.211 1.00 83.31 178 LEU A O 1
ATOM 1415 N N . VAL A 1 179 ? 23.549 -8.416 -4.753 1.00 83.50 179 VAL A N 1
ATOM 1416 C CA . VAL A 1 179 ? 24.716 -9.078 -4.146 1.00 83.50 179 VAL A CA 1
ATOM 1417 C C . VAL A 1 179 ? 25.965 -8.211 -4.306 1.00 83.50 179 VAL A C 1
ATOM 1419 O O . VAL A 1 179 ? 26.752 -8.100 -3.366 1.00 83.50 179 VAL A O 1
ATOM 1422 N N . GLY A 1 180 ? 26.117 -7.548 -5.455 1.00 81.31 180 GLY A N 1
ATOM 1423 C CA . GLY A 1 180 ? 27.161 -6.555 -5.692 1.00 81.31 180 GLY A CA 1
ATOM 1424 C C . GLY A 1 180 ? 27.095 -5.414 -4.677 1.00 81.31 180 GLY A C 1
ATOM 1425 O O . GLY A 1 180 ? 28.079 -5.166 -3.979 1.00 81.31 180 GLY A O 1
ATOM 1426 N N . ASP A 1 181 ? 25.919 -4.804 -4.503 1.00 82.31 181 ASP A N 1
ATOM 1427 C CA . ASP A 1 181 ? 25.689 -3.762 -3.493 1.00 82.31 181 ASP A CA 1
ATOM 1428 C C . ASP A 1 181 ? 25.987 -4.266 -2.069 1.00 82.31 181 ASP A C 1
ATOM 1430 O O . ASP A 1 181 ? 26.728 -3.626 -1.324 1.00 82.31 181 ASP A O 1
ATOM 1434 N N . MET A 1 182 ? 25.520 -5.464 -1.709 1.00 83.31 182 MET A N 1
ATOM 1435 C CA . MET A 1 182 ? 25.828 -6.081 -0.415 1.00 83.31 182 MET A CA 1
ATOM 1436 C C . MET A 1 182 ? 27.338 -6.255 -0.196 1.00 83.31 182 MET A C 1
ATOM 1438 O O . MET A 1 182 ? 27.839 -5.955 0.885 1.00 83.31 182 MET A O 1
ATOM 1442 N N . SER A 1 183 ? 28.069 -6.714 -1.214 1.00 79.94 183 SER A N 1
ATOM 1443 C CA . SER A 1 183 ? 29.517 -6.930 -1.132 1.00 79.94 183 SER A CA 1
ATOM 1444 C C . SER A 1 183 ? 30.314 -5.623 -1.041 1.00 79.94 183 SER A C 1
ATOM 1446 O O . SER A 1 183 ? 31.331 -5.577 -0.346 1.00 79.94 183 SER A O 1
ATOM 1448 N N . SER A 1 184 ? 29.824 -4.542 -1.657 1.00 80.69 184 SER A N 1
ATOM 1449 C CA . SER A 1 184 ? 30.482 -3.230 -1.641 1.00 80.69 184 SER A CA 1
ATOM 1450 C C . SER A 1 184 ? 30.603 -2.646 -0.226 1.00 80.69 184 SER A C 1
ATOM 1452 O O . SER A 1 184 ? 31.624 -2.040 0.101 1.00 80.69 184 SER A O 1
ATOM 1454 N N . ALA A 1 185 ? 29.636 -2.937 0.651 1.00 75.50 185 ALA A N 1
ATOM 1455 C CA . ALA A 1 185 ? 29.660 -2.532 2.055 1.00 75.50 185 ALA A CA 1
ATOM 1456 C C . ALA A 1 185 ? 30.735 -3.245 2.891 1.00 75.50 185 ALA A C 1
ATOM 1458 O O . ALA A 1 185 ? 31.202 -2.694 3.886 1.00 75.50 185 ALA A O 1
ATOM 1459 N N . PHE A 1 186 ? 31.138 -4.458 2.496 1.00 72.44 186 PHE A N 1
ATOM 1460 C CA . PHE A 1 186 ? 32.165 -5.236 3.196 1.00 72.44 186 PHE A CA 1
ATOM 1461 C C . PHE A 1 186 ? 33.571 -5.015 2.633 1.00 72.44 186 PHE A C 1
ATOM 1463 O O . PHE A 1 186 ? 34.541 -5.091 3.384 1.00 72.44 186 PHE A O 1
ATOM 1470 N N . TYR A 1 187 ? 33.689 -4.742 1.331 1.00 64.00 187 TYR A N 1
ATOM 1471 C CA . TYR A 1 187 ? 34.978 -4.671 0.633 1.00 64.00 187 TYR A CA 1
ATOM 1472 C C . TYR A 1 187 ? 35.408 -3.254 0.217 1.00 64.00 187 TYR A C 1
ATOM 1474 O O . TYR A 1 187 ? 36.455 -3.106 -0.406 1.00 64.00 187 TYR A O 1
ATOM 1482 N N . GLY A 1 188 ? 34.659 -2.206 0.586 1.00 55.22 188 GLY A N 1
ATOM 1483 C CA . GLY A 1 188 ? 35.079 -0.810 0.391 1.00 55.22 188 GLY A CA 1
ATOM 1484 C C . GLY A 1 188 ? 35.211 -0.392 -1.078 1.00 55.22 188 GLY A C 1
ATOM 1485 O O . GLY A 1 188 ? 36.054 0.439 -1.412 1.00 55.22 188 GLY A O 1
ATOM 1486 N N . GLY A 1 189 ? 34.412 -0.992 -1.965 1.00 50.88 189 GLY A N 1
ATOM 1487 C CA . GLY A 1 189 ? 34.384 -0.652 -3.387 1.00 50.88 189 GLY A CA 1
ATOM 1488 C C . GLY A 1 189 ? 33.586 0.629 -3.631 1.00 50.88 189 GLY A C 1
ATOM 1489 O O . GLY A 1 189 ? 32.364 0.622 -3.514 1.00 50.88 189 GLY A O 1
ATOM 1490 N N . ASN A 1 190 ? 34.278 1.717 -3.975 1.00 45.91 190 ASN A N 1
ATOM 1491 C CA . ASN A 1 190 ? 33.715 3.033 -4.304 1.00 45.91 190 ASN A CA 1
ATOM 1492 C C . ASN A 1 190 ? 33.034 3.075 -5.688 1.00 45.91 190 ASN A C 1
ATOM 1494 O O . ASN A 1 190 ? 33.378 3.915 -6.512 1.00 45.91 190 ASN A O 1
ATOM 1498 N N . ASP A 1 191 ? 32.039 2.229 -5.934 1.00 48.62 191 ASP A N 1
ATOM 1499 C CA . ASP A 1 191 ? 31.154 2.389 -7.095 1.00 48.62 191 ASP A CA 1
ATOM 1500 C C . ASP A 1 191 ? 29.775 2.866 -6.626 1.00 48.62 191 ASP A C 1
ATOM 1502 O O . ASP A 1 191 ? 28.750 2.206 -6.800 1.00 48.62 191 ASP A O 1
ATOM 1506 N N . VAL A 1 192 ? 29.751 4.050 -6.001 1.00 44.34 192 VAL A N 1
ATOM 1507 C CA . VAL A 1 192 ? 28.513 4.826 -5.866 1.00 44.34 192 VAL A CA 1
ATOM 1508 C C . VAL A 1 192 ? 28.153 5.271 -7.275 1.00 44.34 192 VAL A C 1
ATOM 1510 O O . VAL A 1 192 ? 28.773 6.177 -7.827 1.00 44.34 192 VAL A O 1
ATOM 1513 N N . SER A 1 193 ? 27.210 4.558 -7.886 1.00 43.75 193 SER A N 1
ATOM 1514 C CA . SER A 1 193 ? 26.765 4.812 -9.250 1.00 43.75 193 SER A CA 1
ATOM 1515 C C . SER A 1 193 ? 26.378 6.287 -9.406 1.00 43.75 193 SER A C 1
ATOM 1517 O O . SER A 1 193 ? 25.462 6.774 -8.743 1.00 43.75 193 SER A O 1
ATOM 1519 N N . GLU A 1 194 ? 27.085 7.006 -10.281 1.00 39.44 194 GLU A N 1
ATOM 1520 C CA . GLU A 1 194 ? 26.675 8.313 -10.798 1.00 39.44 194 GLU A CA 1
ATOM 1521 C C . GLU A 1 194 ? 25.366 8.145 -11.591 1.00 39.44 194 GLU A C 1
ATOM 1523 O O . GLU A 1 194 ? 25.355 8.005 -12.811 1.00 39.44 194 GLU A O 1
ATOM 1528 N N . GLY A 1 195 ? 24.244 8.111 -10.873 1.00 37.28 195 GLY A N 1
ATOM 1529 C CA . GLY A 1 195 ? 22.890 7.986 -11.414 1.00 37.28 195 GLY A CA 1
ATOM 1530 C C . GLY A 1 195 ? 22.019 9.214 -11.147 1.00 37.28 195 GLY A C 1
ATOM 1531 O O . GLY A 1 195 ? 20.793 9.118 -11.142 1.00 37.28 195 GLY A O 1
ATOM 1532 N N . ILE A 1 196 ? 22.609 10.388 -10.894 1.00 39.56 196 ILE A N 1
ATOM 1533 C CA . ILE A 1 196 ? 21.839 11.631 -10.762 1.00 39.56 196 ILE A CA 1
ATOM 1534 C C . ILE A 1 196 ? 21.434 12.096 -12.166 1.00 39.56 196 ILE A C 1
ATOM 1536 O O . ILE A 1 196 ? 22.211 12.772 -12.831 1.00 39.56 196 ILE A O 1
ATOM 1540 N N . ALA A 1 197 ? 20.221 11.717 -12.592 1.00 35.62 197 ALA A N 1
ATOM 1541 C CA . ALA A 1 197 ? 19.290 12.474 -13.459 1.00 35.62 197 ALA A CA 1
ATOM 1542 C C . ALA A 1 197 ? 18.400 11.593 -14.363 1.00 35.62 197 ALA A C 1
ATOM 1544 O O . ALA A 1 197 ? 17.997 12.035 -15.439 1.00 35.62 197 ALA A O 1
ATOM 1545 N N . TYR A 1 198 ? 18.026 10.378 -13.944 1.00 41.00 198 TYR A N 1
ATOM 1546 C CA . TYR A 1 198 ? 17.025 9.595 -14.673 1.00 41.00 198 TYR A CA 1
ATOM 1547 C C . TYR A 1 198 ? 15.763 9.336 -13.837 1.00 41.00 198 TYR A C 1
ATOM 1549 O O . TYR A 1 198 ? 15.664 8.381 -13.072 1.00 41.00 198 TYR A O 1
ATOM 1557 N N . ARG A 1 199 ? 14.789 10.251 -13.932 1.00 43.16 199 ARG A N 1
ATOM 1558 C CA . ARG A 1 199 ? 13.572 10.253 -13.103 1.00 43.16 199 ARG A CA 1
ATOM 1559 C C . ARG A 1 199 ? 12.469 9.423 -13.768 1.00 43.16 199 ARG A C 1
ATOM 1561 O O . ARG A 1 199 ? 11.696 9.937 -14.573 1.00 43.16 199 ARG A O 1
ATOM 1568 N N . MET A 1 200 ? 12.390 8.140 -13.421 1.00 50.97 200 MET A N 1
ATOM 1569 C CA . MET A 1 200 ? 11.281 7.280 -13.843 1.00 50.97 200 MET A CA 1
ATOM 1570 C C . MET A 1 200 ? 9.956 7.705 -13.165 1.00 50.97 200 MET A C 1
ATOM 1572 O O . MET A 1 200 ? 9.946 8.017 -11.972 1.00 50.97 200 MET A O 1
ATOM 1576 N N . PRO A 1 201 ? 8.812 7.668 -13.873 1.00 48.16 201 PRO A N 1
ATOM 1577 C CA . PRO A 1 201 ? 7.483 7.987 -13.328 1.00 48.16 201 PRO A CA 1
ATOM 1578 C C . PRO A 1 201 ? 7.082 7.137 -12.111 1.00 48.16 201 PRO A C 1
ATOM 1580 O O . PRO A 1 201 ? 6.378 7.605 -11.216 1.00 48.16 201 PRO A O 1
ATOM 1583 N N . THR A 1 202 ? 7.572 5.897 -12.048 1.00 55.50 202 THR A N 1
ATOM 1584 C CA . THR A 1 202 ? 7.276 4.914 -10.994 1.00 55.50 202 THR A CA 1
ATOM 1585 C C . THR A 1 202 ? 7.721 5.357 -9.601 1.00 55.50 202 THR A C 1
ATOM 1587 O O . THR A 1 202 ? 7.119 4.924 -8.619 1.00 55.50 202 THR A O 1
ATOM 1590 N N . HIS A 1 203 ? 8.700 6.263 -9.503 1.00 62.34 203 HIS A N 1
ATOM 1591 C CA . HIS A 1 203 ? 9.209 6.785 -8.233 1.00 62.34 203 HIS A CA 1
ATOM 1592 C C . HIS A 1 203 ? 8.151 7.564 -7.436 1.00 62.34 203 HIS A C 1
ATOM 1594 O O . HIS A 1 203 ? 8.132 7.511 -6.204 1.00 62.34 203 HIS A O 1
ATOM 1600 N N . TYR A 1 204 ? 7.258 8.284 -8.124 1.00 72.19 204 TYR A N 1
ATOM 1601 C CA . TYR A 1 204 ? 6.166 9.012 -7.474 1.00 72.19 204 TYR A CA 1
ATOM 1602 C C . TYR A 1 204 ? 5.043 8.066 -7.052 1.00 72.19 204 TYR A C 1
ATOM 1604 O O . TYR A 1 204 ? 4.537 8.169 -5.935 1.00 72.19 204 TYR A O 1
ATOM 1612 N N . SER A 1 205 ? 4.690 7.104 -7.904 1.00 81.19 205 SER A N 1
ATOM 1613 C CA . SER A 1 205 ? 3.619 6.143 -7.628 1.00 81.19 205 SER A CA 1
ATOM 1614 C C . SER A 1 205 ? 3.969 5.205 -6.466 1.00 81.19 205 SER A C 1
ATOM 1616 O O . SER A 1 205 ? 3.131 4.987 -5.592 1.00 81.19 205 SER A O 1
ATOM 1618 N N . SER A 1 206 ? 5.209 4.700 -6.398 1.00 87.88 206 SER A N 1
ATOM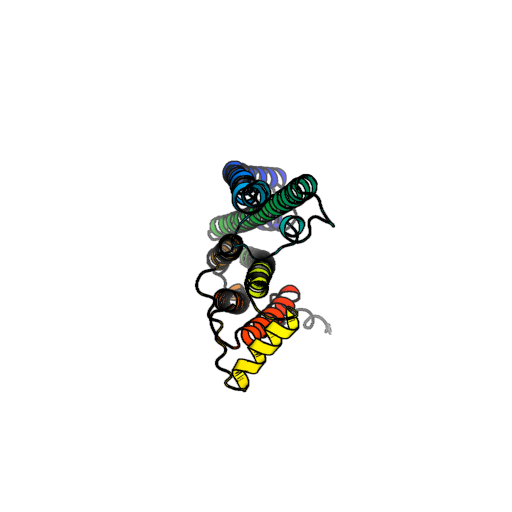 1619 C CA . SER A 1 206 ? 5.671 3.877 -5.269 1.00 87.88 206 SER A CA 1
ATOM 1620 C C . SER A 1 206 ? 5.706 4.678 -3.965 1.00 87.88 206 SER A C 1
ATOM 1622 O O . SER A 1 206 ? 5.313 4.174 -2.915 1.00 87.88 206 SER A O 1
ATOM 1624 N N . PHE A 1 207 ? 6.101 5.953 -4.020 1.00 88.25 207 PHE A N 1
ATOM 1625 C CA . PHE A 1 207 ? 6.121 6.815 -2.839 1.00 88.25 207 PHE A CA 1
ATOM 1626 C C . PHE A 1 207 ? 4.714 7.123 -2.316 1.00 88.25 207 PHE A C 1
ATOM 1628 O O . PHE A 1 207 ? 4.488 7.079 -1.106 1.00 88.25 207 PHE A O 1
ATOM 1635 N N . LEU A 1 208 ? 3.752 7.359 -3.215 1.00 88.81 208 LEU A N 1
ATOM 1636 C CA . LEU A 1 208 ? 2.344 7.526 -2.850 1.00 88.81 208 LEU A CA 1
ATOM 1637 C C . LEU A 1 208 ? 1.780 6.283 -2.148 1.00 88.81 208 LEU A C 1
ATOM 1639 O O . LEU A 1 208 ? 1.051 6.433 -1.165 1.00 88.81 208 LEU A O 1
ATOM 1643 N N . ILE A 1 209 ? 2.144 5.075 -2.596 1.00 92.31 209 ILE A N 1
ATOM 1644 C CA . ILE A 1 209 ? 1.763 3.819 -1.927 1.00 92.31 209 ILE A CA 1
ATOM 1645 C C . ILE A 1 209 ? 2.297 3.783 -0.489 1.00 92.31 209 ILE A C 1
ATOM 1647 O O . ILE A 1 209 ? 1.533 3.515 0.445 1.00 92.31 209 ILE A O 1
ATOM 1651 N N . VAL A 1 210 ? 3.587 4.085 -0.295 1.00 94.56 210 VAL A N 1
ATOM 1652 C CA . VAL A 1 210 ? 4.222 4.084 1.036 1.00 94.56 210 VAL A CA 1
ATOM 1653 C C . VAL A 1 210 ? 3.568 5.109 1.956 1.00 94.56 210 VAL A C 1
ATOM 1655 O O . VAL A 1 210 ? 3.154 4.761 3.056 1.00 94.56 210 VAL A O 1
ATOM 1658 N N . ILE A 1 211 ? 3.411 6.360 1.516 1.00 93.81 211 ILE A N 1
ATOM 1659 C CA . ILE A 1 211 ? 2.787 7.391 2.357 1.00 93.81 211 ILE A CA 1
ATOM 1660 C C . ILE A 1 211 ? 1.361 6.992 2.730 1.00 93.81 211 ILE A C 1
ATOM 1662 O O . ILE A 1 211 ? 0.998 7.057 3.900 1.00 93.81 211 ILE A O 1
ATOM 1666 N N . SER A 1 212 ? 0.556 6.554 1.764 1.00 93.38 212 SER A N 1
ATOM 1667 C CA . SER A 1 212 ? -0.866 6.294 2.004 1.00 93.38 212 SER A CA 1
ATOM 1668 C C . SER A 1 212 ? -1.084 5.111 2.948 1.00 93.38 212 SER A C 1
ATOM 1670 O O . SER A 1 212 ? -1.917 5.181 3.851 1.00 93.38 212 SER A O 1
ATOM 1672 N N . THR A 1 213 ? -0.292 4.047 2.802 1.00 95.56 213 THR A N 1
ATOM 1673 C CA . THR A 1 213 ? -0.315 2.907 3.735 1.00 95.56 213 THR A CA 1
ATOM 1674 C C . THR A 1 213 ? 0.157 3.286 5.132 1.00 95.56 213 THR A C 1
ATOM 1676 O O . THR A 1 213 ? -0.451 2.860 6.117 1.00 95.56 213 THR A O 1
ATOM 1679 N N . CYS A 1 214 ? 1.208 4.103 5.231 1.00 95.38 214 CYS A N 1
ATOM 1680 C CA . CYS A 1 214 ? 1.713 4.608 6.502 1.00 95.38 214 CYS A CA 1
ATOM 1681 C C . CYS A 1 214 ? 0.700 5.523 7.194 1.00 95.38 214 CYS A C 1
ATOM 1683 O O . CYS A 1 214 ? 0.523 5.406 8.401 1.00 95.38 214 CYS A O 1
ATOM 1685 N N . VAL A 1 215 ? -0.009 6.385 6.459 1.00 95.12 215 VAL A N 1
ATOM 1686 C CA . VAL A 1 215 ? -1.056 7.254 7.023 1.00 95.12 215 VAL A CA 1
ATOM 1687 C C . VAL A 1 215 ? -2.170 6.423 7.655 1.00 95.12 215 VAL A C 1
ATOM 1689 O O . VAL A 1 215 ? -2.542 6.687 8.796 1.00 95.12 215 VAL A O 1
ATOM 1692 N N . VAL A 1 216 ? -2.665 5.388 6.967 1.00 95.00 216 VAL A N 1
ATOM 1693 C CA . VAL A 1 216 ? -3.695 4.492 7.525 1.00 95.00 216 VAL A CA 1
ATOM 1694 C C . VAL A 1 216 ? -3.166 3.731 8.746 1.00 95.00 216 VAL A C 1
ATOM 1696 O O . VAL A 1 216 ? -3.870 3.625 9.751 1.00 95.00 216 VAL A O 1
ATOM 1699 N N . PHE A 1 217 ? -1.915 3.260 8.704 1.00 95.38 217 PHE A N 1
ATOM 1700 C CA . PHE A 1 217 ? -1.274 2.589 9.838 1.00 95.38 217 PHE A CA 1
ATOM 1701 C C . PHE A 1 217 ? -1.137 3.497 11.063 1.00 95.38 217 PHE A C 1
ATOM 1703 O O . PHE A 1 217 ? -1.545 3.118 12.158 1.00 95.38 217 PHE A O 1
ATOM 1710 N N . VAL A 1 218 ? -0.596 4.703 10.878 1.00 94.56 218 VAL A N 1
ATOM 1711 C CA . VAL A 1 218 ? -0.405 5.696 11.943 1.00 94.56 218 VAL A CA 1
ATOM 1712 C C . VAL A 1 218 ? -1.753 6.137 12.503 1.00 94.56 218 VAL A C 1
ATOM 1714 O O . VAL A 1 218 ? -1.909 6.208 13.720 1.00 94.56 218 VAL A O 1
ATOM 1717 N N . TYR A 1 219 ? -2.749 6.365 11.643 1.00 93.06 219 TYR A N 1
ATOM 1718 C CA . TYR A 1 219 ? -4.107 6.677 12.080 1.00 93.06 219 TYR A CA 1
ATOM 1719 C C . TYR A 1 219 ? -4.674 5.571 12.980 1.00 93.06 219 TYR A C 1
ATOM 1721 O O . TYR A 1 219 ? -5.159 5.866 14.073 1.00 93.06 219 TYR A O 1
ATOM 1729 N N . GLY A 1 220 ? -4.547 4.305 12.571 1.00 91.62 220 GLY A N 1
ATOM 1730 C CA . GLY A 1 220 ? -4.936 3.158 13.390 1.00 91.62 220 GLY A CA 1
ATOM 1731 C C . GLY A 1 220 ? -4.167 3.071 14.705 1.00 91.62 220 GLY A C 1
ATOM 1732 O O . GLY A 1 220 ? -4.780 2.923 15.760 1.00 91.62 220 GLY A O 1
ATOM 1733 N N . ALA A 1 221 ? -2.844 3.236 14.674 1.00 90.94 221 ALA A N 1
ATOM 1734 C CA . ALA A 1 221 ? -2.000 3.166 15.864 1.00 90.94 221 ALA A CA 1
ATOM 1735 C C . ALA A 1 221 ? -2.356 4.250 16.895 1.00 90.94 221 ALA A C 1
ATOM 1737 O O . ALA A 1 221 ? -2.426 3.957 18.086 1.00 90.94 221 ALA A O 1
ATOM 1738 N N . ILE A 1 222 ? -2.636 5.478 16.443 1.00 90.75 222 ILE A N 1
ATOM 1739 C CA . ILE A 1 222 ? -3.035 6.589 17.317 1.00 90.75 222 ILE A CA 1
ATOM 1740 C C . ILE A 1 222 ? -4.441 6.360 17.881 1.00 90.75 222 ILE A C 1
ATOM 1742 O O . ILE A 1 222 ? -4.662 6.545 19.075 1.00 90.75 222 ILE A O 1
ATOM 1746 N N . ARG A 1 223 ? -5.404 5.966 17.038 1.00 89.19 223 ARG A N 1
ATOM 1747 C CA . ARG A 1 223 ? -6.817 5.861 17.442 1.00 89.19 223 ARG A CA 1
ATOM 1748 C C . ARG A 1 223 ? -7.130 4.611 18.260 1.00 89.19 223 ARG A C 1
ATOM 1750 O O . ARG A 1 223 ? -8.010 4.663 19.111 1.00 89.19 223 ARG A O 1
ATOM 1757 N N . LEU A 1 224 ? -6.414 3.512 18.029 1.00 86.19 224 LEU A N 1
ATOM 1758 C CA . LEU A 1 224 ? -6.661 2.220 18.678 1.00 86.19 224 LEU A CA 1
ATOM 1759 C C . LEU A 1 224 ? -5.618 1.871 19.757 1.00 86.19 224 LEU A C 1
ATOM 1761 O O . LEU A 1 224 ? -5.778 0.880 20.466 1.00 86.19 224 LEU A O 1
ATOM 1765 N N . GLY A 1 225 ? -4.553 2.666 19.910 1.00 75.56 225 GLY A N 1
ATOM 1766 C CA . GLY A 1 225 ? -3.417 2.367 20.794 1.00 75.56 225 GLY A CA 1
ATOM 1767 C C . GLY A 1 225 ? -3.561 2.746 22.270 1.00 75.56 225 GLY A C 1
ATOM 1768 O O . GLY A 1 225 ? -2.596 2.598 23.013 1.00 75.56 225 GLY A O 1
ATOM 1769 N N . GLY A 1 226 ? -4.729 3.216 22.718 1.00 68.06 226 GLY A N 1
ATOM 1770 C CA . GLY A 1 226 ? -4.925 3.725 24.085 1.00 68.06 226 GLY A CA 1
ATOM 1771 C C . GLY A 1 226 ? -4.848 2.681 25.213 1.00 68.06 226 GLY A C 1
ATOM 1772 O O . GLY A 1 226 ? -4.753 3.056 26.378 1.00 68.06 226 GLY A O 1
ATOM 1773 N N . GLY A 1 227 ? -4.886 1.379 24.906 1.00 69.06 227 GLY A N 1
ATOM 1774 C CA . GLY A 1 227 ? -4.851 0.305 25.907 1.00 69.06 227 GLY A CA 1
ATOM 1775 C C . GLY A 1 227 ? -3.448 -0.263 26.155 1.00 69.06 227 GLY A C 1
ATOM 1776 O O . GLY A 1 227 ? -2.734 -0.600 25.210 1.00 69.06 227 GLY A O 1
ATOM 1777 N N . SER A 1 228 ? -3.080 -0.494 27.423 1.00 64.69 228 SER A N 1
ATOM 1778 C CA . SER A 1 228 ? -1.779 -1.080 27.815 1.00 64.69 228 SER A CA 1
ATOM 1779 C C . SER A 1 228 ? -1.494 -2.445 27.164 1.00 64.69 228 SER A C 1
ATOM 1781 O O . SER A 1 228 ? -0.358 -2.739 26.795 1.00 64.69 228 SER A O 1
ATOM 1783 N N . ARG A 1 229 ? -2.535 -3.262 26.934 1.00 69.75 229 ARG A N 1
ATOM 1784 C CA . ARG A 1 229 ? -2.442 -4.551 26.212 1.00 69.75 229 ARG A CA 1
ATOM 1785 C C . ARG A 1 229 ? -2.181 -4.397 24.709 1.00 69.75 229 ARG A C 1
ATOM 1787 O O . ARG A 1 229 ? -1.682 -5.325 24.076 1.00 69.75 229 ARG A O 1
ATOM 1794 N N . VAL A 1 230 ? -2.521 -3.245 24.135 1.00 74.75 230 VAL A N 1
ATOM 1795 C CA . VAL A 1 230 ? -2.380 -2.950 22.703 1.00 74.75 230 VAL A CA 1
ATOM 1796 C C . VAL A 1 230 ? -1.008 -2.332 22.405 1.00 74.75 230 VAL A C 1
ATOM 1798 O O . VAL A 1 230 ? -0.432 -2.571 21.346 1.00 74.75 230 VAL A O 1
ATOM 1801 N N . GLN A 1 231 ? -0.432 -1.617 23.371 1.00 78.19 231 GLN A N 1
ATOM 1802 C CA . GLN A 1 231 ? 0.804 -0.847 23.219 1.00 78.19 231 GLN A CA 1
ATOM 1803 C C . GLN A 1 231 ? 2.036 -1.696 22.850 1.00 78.19 231 GLN A C 1
ATOM 1805 O O . GLN A 1 231 ? 2.791 -1.323 21.952 1.00 78.19 231 GLN A O 1
ATOM 1810 N N . VAL A 1 232 ? 2.237 -2.853 23.495 1.00 78.56 232 VAL A N 1
ATOM 1811 C CA . VAL A 1 232 ? 3.418 -3.702 23.236 1.00 78.56 232 VAL A CA 1
ATOM 1812 C C . VAL A 1 232 ? 3.406 -4.292 21.814 1.00 78.56 232 VAL A C 1
ATOM 1814 O O . VAL A 1 232 ? 4.403 -4.128 21.105 1.00 78.56 232 VAL A O 1
ATOM 1817 N N . PRO A 1 233 ? 2.313 -4.925 21.333 1.00 83.12 233 PRO A N 1
ATOM 1818 C CA . PRO A 1 233 ? 2.212 -5.340 19.932 1.00 83.12 233 PRO A CA 1
ATOM 1819 C C . PRO A 1 233 ? 2.363 -4.180 18.938 1.00 83.12 233 PRO A C 1
ATOM 1821 O O . PRO A 1 233 ? 3.039 -4.335 17.921 1.00 83.12 233 PRO A O 1
ATOM 1824 N N . LEU A 1 234 ? 1.783 -3.011 19.237 1.00 85.44 234 LEU A N 1
ATOM 1825 C CA . LEU A 1 234 ? 1.859 -1.835 18.364 1.00 85.44 234 LEU A CA 1
ATOM 1826 C C . LEU A 1 234 ? 3.275 -1.292 18.209 1.00 85.44 234 LEU A C 1
ATOM 1828 O O . LEU A 1 234 ? 3.653 -0.898 17.104 1.00 85.44 234 LEU A O 1
ATOM 1832 N N . TRP A 1 235 ? 4.070 -1.295 19.280 1.00 87.00 235 TRP A N 1
ATOM 1833 C CA . TRP A 1 235 ? 5.463 -0.864 19.210 1.00 87.00 235 TRP A CA 1
ATOM 1834 C C . TRP A 1 235 ? 6.280 -1.764 18.279 1.00 87.00 235 TRP A C 1
ATOM 1836 O O . TRP A 1 235 ? 6.994 -1.267 17.409 1.00 87.00 235 TRP A O 1
ATOM 1846 N N . LYS A 1 236 ? 6.111 -3.091 18.393 1.00 88.62 236 LYS A N 1
ATOM 1847 C CA . LYS A 1 236 ? 6.778 -4.057 17.503 1.00 88.62 236 LYS A CA 1
ATOM 1848 C C . LYS A 1 236 ? 6.385 -3.843 16.038 1.00 88.62 236 LYS A C 1
ATOM 1850 O O . LYS A 1 236 ? 7.257 -3.773 15.177 1.00 88.62 236 LYS A O 1
ATOM 1855 N N . MET A 1 237 ? 5.087 -3.692 15.757 1.00 91.25 237 MET A N 1
ATOM 1856 C CA . MET A 1 237 ? 4.588 -3.411 14.404 1.00 91.25 237 MET A CA 1
ATOM 1857 C C . MET A 1 237 ? 5.161 -2.102 13.851 1.00 91.25 237 MET A C 1
ATOM 1859 O O . MET A 1 237 ? 5.630 -2.064 12.715 1.00 91.25 237 MET A O 1
ATOM 1863 N N . SER A 1 238 ? 5.177 -1.047 14.669 1.00 92.31 238 SER A N 1
ATOM 1864 C CA . SER A 1 238 ? 5.716 0.265 14.292 1.00 92.31 238 SER A CA 1
ATOM 1865 C C . SER A 1 238 ? 7.205 0.196 13.964 1.00 92.31 238 SER A C 1
ATOM 1867 O O . SER A 1 238 ? 7.629 0.787 12.976 1.00 92.31 238 SER A O 1
ATOM 1869 N N . ALA A 1 239 ? 7.987 -0.567 14.733 1.00 91.88 239 ALA A N 1
ATOM 1870 C CA . ALA A 1 239 ? 9.409 -0.766 14.467 1.00 91.88 239 ALA A CA 1
ATOM 1871 C C . ALA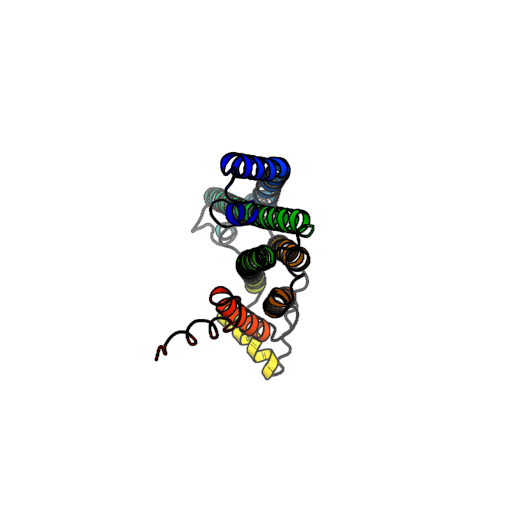 A 1 239 ? 9.655 -1.452 13.111 1.00 91.88 239 ALA A C 1
ATOM 1873 O O . ALA A 1 239 ? 10.511 -1.008 12.348 1.00 91.88 239 ALA A O 1
ATOM 1874 N N . VAL A 1 240 ? 8.873 -2.486 12.774 1.00 92.94 240 VAL A N 1
ATOM 1875 C CA . VAL A 1 240 ? 8.978 -3.173 11.474 1.00 92.94 240 VAL A CA 1
ATOM 1876 C C . VAL A 1 240 ? 8.576 -2.249 10.324 1.00 92.94 240 VAL A C 1
ATOM 1878 O O . VAL A 1 240 ? 9.289 -2.180 9.326 1.00 92.94 240 VAL A O 1
ATOM 1881 N N . VAL A 1 241 ? 7.473 -1.505 10.461 1.00 94.38 241 VAL A N 1
ATOM 1882 C CA . VAL A 1 241 ? 7.044 -0.536 9.437 1.00 94.38 241 VAL A CA 1
ATOM 1883 C C . VAL A 1 241 ? 8.103 0.552 9.248 1.00 94.38 241 VAL A C 1
ATOM 1885 O O . VAL A 1 241 ? 8.471 0.841 8.114 1.00 94.38 241 VAL A O 1
ATOM 1888 N N . ALA A 1 242 ? 8.645 1.111 10.332 1.00 94.25 242 ALA A N 1
ATOM 1889 C CA . ALA A 1 242 ? 9.696 2.124 10.266 1.00 94.25 242 ALA A CA 1
ATOM 1890 C C . ALA A 1 242 ? 10.961 1.594 9.574 1.00 94.25 242 ALA A C 1
ATOM 1892 O O . ALA A 1 242 ? 11.513 2.275 8.712 1.00 94.25 242 ALA A O 1
ATOM 1893 N N . LEU A 1 243 ? 11.378 0.364 9.894 1.00 93.50 243 LEU A N 1
ATOM 1894 C CA . LEU A 1 243 ? 12.513 -0.291 9.246 1.00 93.50 243 LEU A CA 1
ATOM 1895 C C . LEU A 1 243 ? 12.280 -0.483 7.741 1.00 93.50 243 LEU A C 1
ATOM 1897 O O . LEU A 1 243 ? 13.173 -0.202 6.946 1.00 93.50 243 LEU A O 1
ATOM 1901 N N . LEU A 1 244 ? 11.083 -0.922 7.341 1.00 93.81 244 LEU A N 1
ATOM 1902 C CA . LEU A 1 244 ? 10.729 -1.097 5.931 1.00 93.81 244 LEU A CA 1
ATOM 1903 C C . LEU A 1 244 ? 10.689 0.229 5.169 1.00 93.81 244 LEU A C 1
ATOM 1905 O O . LEU A 1 244 ? 11.186 0.300 4.048 1.00 93.81 244 LEU A O 1
ATOM 1909 N N . VAL A 1 245 ? 10.126 1.279 5.770 1.00 93.50 245 VAL A N 1
ATOM 1910 C CA . VAL A 1 245 ? 10.084 2.620 5.170 1.00 93.50 245 VAL A CA 1
ATOM 1911 C C . VAL A 1 245 ? 11.492 3.195 5.044 1.00 93.50 245 VAL A C 1
ATOM 1913 O O . VAL A 1 245 ? 11.827 3.744 3.997 1.00 93.50 245 VAL A O 1
ATOM 1916 N N . ALA A 1 246 ? 12.334 3.031 6.068 1.00 91.00 246 ALA A N 1
ATOM 1917 C CA . ALA A 1 246 ? 13.738 3.418 6.000 1.00 91.00 246 ALA A CA 1
ATOM 1918 C C . ALA A 1 246 ? 14.451 2.657 4.874 1.00 91.00 246 ALA A C 1
ATOM 1920 O O . ALA A 1 246 ? 15.054 3.288 4.011 1.00 91.00 246 ALA A O 1
ATOM 1921 N N . GLY A 1 247 ? 14.298 1.330 4.817 1.00 88.50 247 GLY A N 1
ATOM 1922 C CA . GLY A 1 247 ? 14.826 0.497 3.737 1.00 88.50 247 GLY A CA 1
ATOM 1923 C C . GLY A 1 247 ? 14.387 0.990 2.358 1.00 88.50 247 GLY A C 1
ATOM 1924 O O . GLY A 1 247 ? 15.232 1.214 1.501 1.00 88.50 247 GLY A O 1
ATOM 1925 N N . TYR A 1 248 ? 13.092 1.259 2.170 1.00 90.62 248 TYR A N 1
ATOM 1926 C CA . TYR A 1 248 ? 12.536 1.817 0.934 1.00 90.62 248 TYR A CA 1
ATOM 1927 C C . TYR A 1 248 ? 13.168 3.166 0.550 1.00 90.62 248 TYR A C 1
ATOM 1929 O O . TYR A 1 248 ? 13.549 3.373 -0.607 1.00 90.62 248 TYR A O 1
ATOM 1937 N N . LEU A 1 249 ? 13.280 4.104 1.497 1.00 88.00 249 LEU A N 1
ATOM 1938 C CA . LEU A 1 249 ? 13.847 5.432 1.241 1.00 88.00 249 LEU A CA 1
ATOM 1939 C C . LEU A 1 249 ? 15.326 5.346 0.862 1.00 88.00 249 LEU A C 1
ATOM 1941 O O . LEU A 1 249 ? 15.761 6.077 -0.024 1.00 88.00 249 LEU A O 1
ATOM 1945 N N . LEU A 1 250 ? 16.047 4.413 1.480 1.00 85.12 250 LEU A N 1
ATOM 1946 C CA . LEU A 1 250 ? 17.485 4.229 1.335 1.00 85.12 250 LEU A CA 1
ATOM 1947 C C . LEU A 1 250 ? 17.900 3.410 0.104 1.00 85.12 250 LEU A C 1
ATOM 1949 O O . LEU A 1 250 ? 19.091 3.353 -0.192 1.00 85.12 250 LEU A O 1
ATOM 1953 N N . ILE A 1 251 ? 16.953 2.815 -0.635 1.00 82.81 251 ILE A N 1
ATOM 1954 C CA . ILE A 1 251 ? 17.249 2.197 -1.938 1.00 82.81 251 ILE A CA 1
ATOM 1955 C C . ILE A 1 251 ? 17.951 3.226 -2.826 1.00 82.81 251 ILE A C 1
ATOM 1957 O O . ILE A 1 251 ? 17.384 4.302 -3.058 1.00 82.81 251 ILE A O 1
ATOM 1961 N N . ASP A 1 252 ? 19.133 2.843 -3.318 1.00 73.12 252 ASP A N 1
ATOM 1962 C CA . ASP A 1 252 ? 20.022 3.629 -4.186 1.00 73.12 252 ASP A CA 1
ATOM 1963 C C . ASP A 1 252 ? 20.630 4.888 -3.527 1.00 73.12 252 ASP A C 1
ATOM 1965 O O . ASP A 1 252 ? 21.183 5.752 -4.198 1.00 73.12 252 ASP A O 1
ATOM 1969 N N . ALA A 1 253 ? 20.535 5.016 -2.195 1.00 75.94 253 ALA A N 1
ATOM 1970 C CA . ALA A 1 253 ? 21.083 6.162 -1.461 1.00 75.94 253 ALA A CA 1
ATOM 1971 C C . ALA A 1 253 ? 22.514 5.932 -0.943 1.00 75.94 253 ALA A C 1
ATOM 1973 O O . ALA A 1 253 ? 23.260 6.894 -0.766 1.00 75.94 253 ALA A O 1
ATOM 1974 N N . PHE A 1 254 ? 22.894 4.683 -0.654 1.00 74.56 254 PHE A N 1
ATOM 1975 C CA . PHE A 1 254 ? 24.235 4.322 -0.187 1.00 74.56 254 PHE A CA 1
ATOM 1976 C C . PHE A 1 254 ? 24.567 2.856 -0.496 1.00 74.56 254 PHE A C 1
ATOM 1978 O O . PHE A 1 254 ? 23.671 2.022 -0.613 1.00 74.56 254 PHE A O 1
ATOM 1985 N N . ALA A 1 255 ? 25.864 2.551 -0.565 1.00 74.00 255 ALA A N 1
ATOM 1986 C CA . ALA A 1 255 ? 26.400 1.207 -0.767 1.00 74.00 255 ALA A CA 1
ATOM 1987 C C . ALA A 1 255 ? 26.071 0.270 0.413 1.00 74.00 255 ALA A C 1
ATOM 1989 O O . ALA A 1 255 ? 26.432 0.550 1.558 1.00 74.00 255 ALA A O 1
ATOM 1990 N N . GLY A 1 256 ? 25.401 -0.851 0.145 1.00 78.38 256 GLY A N 1
ATOM 1991 C CA . GLY A 1 256 ? 24.991 -1.831 1.157 1.00 78.38 256 GLY A CA 1
ATOM 1992 C C . GLY A 1 256 ? 23.549 -1.708 1.635 1.00 78.38 256 GLY A C 1
ATOM 1993 O O . GLY A 1 256 ? 23.166 -2.394 2.592 1.00 78.38 256 GLY A O 1
ATOM 1994 N N . PHE A 1 257 ? 22.724 -0.874 0.991 1.00 82.94 257 PHE A N 1
ATOM 1995 C CA . PHE A 1 257 ? 21.296 -0.770 1.312 1.00 82.94 257 PHE A CA 1
ATOM 1996 C C . PHE A 1 257 ? 20.586 -2.135 1.217 1.00 82.94 257 PHE A C 1
ATOM 1998 O O . PHE A 1 257 ? 19.618 -2.385 1.943 1.00 82.94 257 PHE A O 1
ATOM 2005 N N . SER A 1 258 ? 21.094 -3.046 0.380 1.00 84.50 258 SER A N 1
ATOM 2006 C CA . SER A 1 258 ? 20.562 -4.399 0.179 1.00 84.50 258 SER A CA 1
ATOM 2007 C C . SER A 1 258 ? 20.568 -5.249 1.453 1.00 84.50 258 SER A C 1
ATOM 2009 O O . SER A 1 258 ? 19.695 -6.102 1.619 1.00 84.50 258 SER A O 1
ATOM 2011 N N . ILE A 1 259 ? 21.494 -5.002 2.389 1.00 85.75 259 ILE A N 1
ATOM 2012 C CA . ILE A 1 259 ? 21.531 -5.696 3.689 1.00 85.75 259 ILE A CA 1
ATOM 2013 C C . ILE A 1 259 ? 20.322 -5.287 4.529 1.00 85.75 259 ILE A C 1
ATOM 2015 O O . ILE A 1 259 ? 19.577 -6.139 5.018 1.00 85.75 259 ILE A O 1
ATOM 2019 N N . LEU A 1 260 ? 20.100 -3.976 4.661 1.00 86.94 260 LEU A N 1
ATOM 2020 C CA . LEU A 1 260 ? 18.969 -3.424 5.402 1.00 86.94 260 LEU A CA 1
ATOM 2021 C C . LEU A 1 260 ? 17.640 -3.869 4.780 1.00 86.94 260 LEU A C 1
ATOM 2023 O O . LEU A 1 260 ? 16.716 -4.258 5.496 1.00 86.94 260 LEU A O 1
ATOM 2027 N N . LEU A 1 261 ? 17.574 -3.866 3.447 1.00 87.19 261 LEU A N 1
ATOM 2028 C CA . LEU A 1 261 ? 16.421 -4.336 2.689 1.00 87.19 261 LEU A CA 1
ATOM 2029 C C . LEU A 1 261 ? 16.140 -5.821 2.948 1.00 87.19 261 LEU A C 1
ATOM 2031 O O . LEU A 1 261 ? 14.998 -6.183 3.226 1.00 87.19 261 LEU A O 1
ATOM 2035 N N . GLY A 1 262 ? 17.173 -6.669 2.918 1.00 87.56 262 GLY A N 1
ATOM 2036 C CA . GLY A 1 262 ? 17.061 -8.101 3.191 1.00 87.56 262 GLY A CA 1
ATOM 2037 C C . GLY A 1 262 ? 16.554 -8.390 4.605 1.00 87.56 262 GLY A C 1
ATOM 2038 O O . GLY A 1 262 ? 15.596 -9.145 4.776 1.00 87.56 262 GLY A O 1
ATOM 2039 N N . VAL A 1 263 ? 17.125 -7.731 5.619 1.00 89.38 263 VAL A N 1
ATOM 2040 C CA . VAL A 1 263 ? 16.659 -7.842 7.014 1.00 89.38 263 VAL A CA 1
ATOM 2041 C C . VAL A 1 263 ? 15.208 -7.368 7.146 1.00 89.38 263 VAL A C 1
ATOM 2043 O O . VAL A 1 263 ? 14.389 -8.049 7.768 1.00 89.38 263 VAL A O 1
ATOM 2046 N N . GLY A 1 264 ? 14.868 -6.237 6.523 1.00 88.12 264 GLY A N 1
ATOM 2047 C CA . GLY A 1 264 ? 13.508 -5.705 6.500 1.00 88.12 264 GLY A CA 1
ATOM 2048 C C . GLY A 1 264 ? 12.507 -6.683 5.883 1.00 88.12 264 GLY A C 1
ATOM 2049 O O . GLY A 1 264 ? 11.461 -6.940 6.475 1.00 88.12 264 GLY A O 1
ATOM 2050 N N . VAL A 1 265 ? 12.840 -7.286 4.738 1.00 89.69 265 VAL A N 1
ATOM 2051 C CA . VAL A 1 265 ? 11.989 -8.269 4.044 1.00 89.69 265 VAL A CA 1
ATOM 2052 C C . VAL A 1 265 ? 11.800 -9.537 4.878 1.00 89.69 265 VAL A C 1
ATOM 2054 O O . VAL A 1 265 ? 10.684 -10.055 4.946 1.00 89.69 265 VAL A O 1
ATOM 2057 N N . LEU A 1 266 ? 12.839 -10.026 5.561 1.00 90.19 266 LEU A N 1
ATOM 2058 C CA . LEU A 1 266 ? 12.718 -11.184 6.455 1.00 90.19 266 LEU A CA 1
ATOM 2059 C C . LEU A 1 266 ? 11.770 -10.896 7.626 1.00 90.19 266 LEU A C 1
ATOM 2061 O O . LEU A 1 266 ? 10.854 -11.678 7.889 1.00 90.19 266 LEU A O 1
ATOM 2065 N N . LEU A 1 267 ? 11.940 -9.748 8.288 1.00 88.31 267 LEU A N 1
ATOM 2066 C CA . LEU A 1 267 ? 11.071 -9.325 9.389 1.00 88.31 267 LEU A CA 1
ATOM 2067 C C . LEU A 1 267 ? 9.632 -9.076 8.924 1.00 88.31 267 LEU A C 1
ATOM 2069 O O . LEU A 1 267 ? 8.690 -9.461 9.613 1.00 88.31 267 LEU A O 1
ATOM 2073 N N . ALA A 1 268 ? 9.454 -8.487 7.743 1.00 88.12 268 ALA A N 1
ATOM 2074 C CA . ALA A 1 268 ? 8.156 -8.309 7.106 1.00 88.12 268 ALA A CA 1
ATOM 2075 C C . ALA A 1 268 ? 7.462 -9.644 6.836 1.00 88.12 268 ALA A C 1
ATOM 2077 O O . ALA A 1 268 ? 6.298 -9.822 7.191 1.00 88.12 268 ALA A O 1
ATOM 2078 N N . THR A 1 269 ? 8.192 -10.594 6.250 1.00 89.50 269 THR A N 1
ATOM 2079 C CA . THR A 1 269 ? 7.681 -11.931 5.928 1.00 89.50 269 THR A CA 1
ATOM 2080 C C . THR A 1 269 ? 7.252 -12.650 7.197 1.00 89.50 269 THR A C 1
ATOM 2082 O O . THR A 1 269 ? 6.137 -13.161 7.267 1.00 89.50 269 THR A O 1
ATOM 2085 N N . TYR A 1 270 ? 8.082 -12.611 8.241 1.00 87.81 270 TYR A N 1
ATOM 2086 C CA . TYR A 1 270 ? 7.713 -13.148 9.545 1.00 87.81 270 TYR A CA 1
ATOM 2087 C C . TYR A 1 270 ? 6.462 -12.447 10.112 1.00 87.81 270 TYR A C 1
ATOM 2089 O O . TYR A 1 270 ? 5.512 -13.115 10.522 1.00 87.81 270 TYR A O 1
ATOM 2097 N N . GLY A 1 271 ? 6.418 -11.111 10.084 1.00 84.00 271 GLY A N 1
ATOM 2098 C CA . GLY A 1 271 ? 5.302 -10.314 10.600 1.00 84.00 271 GLY A CA 1
ATOM 2099 C C . GLY A 1 271 ? 3.980 -10.532 9.853 1.00 84.00 271 GLY A C 1
ATOM 2100 O O . GLY A 1 271 ? 2.908 -10.367 10.438 1.00 84.00 271 GLY A O 1
ATOM 2101 N N . LEU A 1 272 ? 4.018 -10.949 8.584 1.00 85.62 272 LEU A N 1
ATOM 2102 C CA . LEU A 1 272 ? 2.814 -11.347 7.851 1.00 85.62 272 LEU A CA 1
ATOM 2103 C C . LEU A 1 272 ? 2.174 -12.592 8.476 1.00 85.62 272 LEU A C 1
ATOM 2105 O O . LEU A 1 272 ? 0.957 -12.609 8.697 1.00 85.62 272 LEU A O 1
ATOM 2109 N N . PHE A 1 273 ? 2.979 -13.598 8.825 1.00 84.56 273 PHE A N 1
ATOM 2110 C CA . PHE A 1 273 ? 2.494 -14.824 9.461 1.00 84.56 273 PHE A CA 1
ATOM 2111 C C . PHE A 1 273 ? 2.141 -14.602 10.935 1.00 84.56 273 PHE A C 1
ATOM 2113 O O . PHE A 1 273 ? 1.029 -14.940 11.349 1.00 84.56 273 PHE A O 1
ATOM 2120 N N . ASP A 1 274 ? 3.021 -13.946 11.692 1.00 82.69 274 ASP A N 1
ATOM 2121 C CA . ASP A 1 274 ? 2.831 -13.627 13.109 1.00 82.69 274 ASP A CA 1
ATOM 2122 C C . ASP A 1 274 ? 2.993 -12.119 13.387 1.00 82.69 274 ASP A C 1
ATOM 2124 O O . ASP A 1 274 ? 4.055 -11.662 13.820 1.00 82.69 274 ASP A O 1
ATOM 2128 N N . PRO A 1 275 ? 1.913 -11.329 13.221 1.00 74.69 275 PRO A N 1
ATOM 2129 C CA . PRO A 1 275 ? 1.921 -9.894 13.509 1.00 74.69 275 PRO A CA 1
ATOM 2130 C C . PRO A 1 275 ? 2.256 -9.546 14.966 1.00 74.69 275 PRO A C 1
ATOM 2132 O O . PRO A 1 275 ? 2.567 -8.397 15.268 1.00 74.69 275 PRO A O 1
ATOM 2135 N N . GLY A 1 276 ? 2.121 -10.502 15.894 1.00 66.88 276 GLY A N 1
ATOM 2136 C CA . GLY A 1 276 ? 2.392 -10.298 17.317 1.00 66.88 276 GLY A CA 1
ATOM 2137 C C . GLY A 1 276 ? 3.852 -10.531 17.713 1.00 66.88 276 GLY A C 1
ATOM 2138 O O . GLY A 1 276 ? 4.241 -10.128 18.815 1.00 66.88 276 GLY A O 1
ATOM 2139 N N . PHE A 1 277 ? 4.652 -11.155 16.837 1.00 66.06 277 PHE A N 1
ATOM 2140 C CA . PHE A 1 277 ? 6.015 -11.606 17.131 1.00 66.06 277 PHE A CA 1
ATOM 2141 C C . PHE A 1 277 ? 6.112 -12.306 18.497 1.00 66.06 277 PHE A C 1
ATOM 2143 O O . PHE A 1 277 ? 6.839 -11.858 19.391 1.00 66.06 277 PHE A O 1
ATOM 2150 N N . GLY A 1 278 ? 5.339 -13.384 18.655 1.00 55.75 278 GLY A N 1
ATOM 2151 C CA . GLY A 1 278 ? 5.408 -14.298 19.793 1.00 55.75 278 GLY A CA 1
ATOM 2152 C C . GLY A 1 278 ? 4.413 -14.044 20.937 1.00 55.75 278 GLY A C 1
ATOM 2153 O O . GLY A 1 278 ? 4.440 -13.009 21.598 1.00 55.75 278 GLY A O 1
ATOM 2154 N N . ARG A 1 279 ? 3.591 -15.087 21.165 1.00 45.09 279 ARG A N 1
ATOM 2155 C CA . ARG A 1 279 ? 2.871 -15.565 22.373 1.00 45.09 279 ARG A CA 1
ATOM 2156 C C . ARG A 1 279 ? 2.254 -14.546 23.353 1.00 45.09 279 ARG A C 1
ATOM 2158 O O . ARG A 1 279 ? 2.875 -14.137 24.324 1.00 45.09 279 ARG A O 1
ATOM 2165 N N . TRP A 1 280 ? 0.932 -14.391 23.248 1.00 40.97 280 TRP A N 1
ATOM 2166 C CA . TRP A 1 280 ? 0.041 -14.228 24.411 1.00 40.97 280 TRP A CA 1
ATOM 2167 C C . TRP A 1 280 ? -1.108 -15.244 24.313 1.00 40.97 280 TRP A C 1
ATOM 2169 O O . TRP A 1 280 ? -2.251 -14.909 24.030 1.00 40.97 280 TRP A O 1
ATOM 2179 N N . ARG A 1 281 ? -0.777 -16.536 24.397 1.00 41.81 281 ARG A N 1
ATOM 2180 C CA . ARG A 1 281 ? -1.770 -17.625 24.475 1.00 41.81 281 ARG A CA 1
ATOM 2181 C C . ARG A 1 281 ? -1.252 -18.771 25.346 1.00 41.81 281 ARG A C 1
ATOM 2183 O O . ARG A 1 281 ? -1.322 -19.932 24.966 1.00 41.81 281 ARG A O 1
ATOM 2190 N N . ALA A 1 282 ? -0.638 -18.418 26.474 1.00 37.66 282 ALA A N 1
ATOM 2191 C CA . ALA A 1 282 ? -0.019 -19.371 27.393 1.00 37.66 282 ALA A CA 1
ATOM 2192 C C . ALA A 1 282 ? -0.461 -19.182 28.857 1.00 37.66 282 ALA A C 1
ATOM 2194 O O . ALA A 1 282 ? 0.302 -19.518 29.752 1.00 37.66 282 ALA A O 1
ATOM 2195 N N . SER A 1 283 ? -1.667 -18.662 29.124 1.00 40.97 283 SER A N 1
ATOM 2196 C CA . SER A 1 283 ? -2.133 -18.501 30.514 1.00 40.97 283 SER A CA 1
ATOM 2197 C C . SER A 1 283 ? -3.615 -18.792 30.782 1.00 40.97 283 SER A C 1
ATOM 2199 O O . SER A 1 283 ? -4.091 -18.410 31.836 1.00 40.97 283 SER A O 1
ATOM 2201 N N . GLU A 1 284 ? -4.354 -19.480 29.903 1.00 40.53 284 GLU A N 1
ATOM 2202 C CA . GLU A 1 284 ? -5.789 -19.762 30.157 1.00 40.53 284 GLU A CA 1
ATOM 2203 C C . GLU A 1 284 ? -6.232 -21.210 29.877 1.00 40.53 284 GLU A C 1
ATOM 2205 O O . GLU A 1 284 ? -7.417 -21.496 29.771 1.00 40.53 284 GLU A O 1
ATOM 2210 N N . LEU A 1 285 ? -5.293 -22.159 29.785 1.00 39.34 285 LEU A N 1
ATOM 2211 C CA . LEU A 1 285 ? -5.609 -23.583 29.561 1.00 39.34 285 LEU A CA 1
ATOM 2212 C C . LEU A 1 285 ? -4.939 -24.533 30.570 1.00 39.34 285 LEU A C 1
ATOM 2214 O O . LEU A 1 285 ? -4.742 -25.706 30.272 1.00 39.34 285 LEU A O 1
ATOM 2218 N N . GLY A 1 286 ? -4.585 -24.039 31.761 1.00 36.59 286 GLY A N 1
ATOM 2219 C CA . GLY A 1 286 ? -3.879 -24.833 32.776 1.00 36.59 286 GLY A CA 1
ATOM 2220 C C . GLY A 1 286 ? -4.446 -24.790 34.193 1.00 36.59 286 GLY A C 1
ATOM 2221 O O . GLY A 1 286 ? -3.838 -25.392 35.066 1.00 36.59 286 GLY A O 1
ATOM 2222 N N . GLU A 1 287 ? -5.569 -24.113 34.445 1.00 39.91 287 GLU A N 1
ATOM 2223 C CA . GLU A 1 287 ? -6.102 -23.962 35.810 1.00 39.91 287 GLU A CA 1
ATOM 2224 C C . GLU A 1 287 ? -7.565 -24.393 35.930 1.00 39.91 287 GLU A C 1
ATOM 2226 O O . GLU A 1 287 ? -8.390 -23.731 36.535 1.00 39.91 287 GLU A O 1
ATOM 2231 N N . ASN A 1 288 ? -7.903 -25.524 35.319 1.00 43.09 288 ASN A N 1
ATOM 2232 C CA . ASN A 1 288 ? -9.119 -26.260 35.640 1.00 43.09 288 ASN A CA 1
ATOM 2233 C C . ASN A 1 288 ? -8.828 -27.731 35.387 1.00 43.09 288 ASN A C 1
ATOM 2235 O O . ASN A 1 288 ? -9.049 -28.203 34.282 1.00 43.09 288 ASN A O 1
ATOM 2239 N N . HIS A 1 289 ? -8.254 -28.413 36.378 1.00 44.41 289 HIS A N 1
ATOM 2240 C CA . HIS A 1 289 ? -8.398 -29.852 36.620 1.00 44.41 289 HIS A CA 1
ATOM 2241 C C . HIS A 1 289 ? -7.692 -30.204 37.939 1.00 44.41 289 HIS A C 1
ATOM 2243 O O . HIS A 1 289 ? -6.555 -30.661 37.949 1.00 44.41 289 HIS A O 1
ATOM 2249 N N . SER A 1 290 ? -8.398 -30.021 39.054 1.00 35.03 290 SER A N 1
ATOM 2250 C CA . SER A 1 290 ? -8.379 -30.990 40.156 1.00 35.03 290 SER A CA 1
ATOM 2251 C C . SER A 1 290 ? -9.536 -30.694 41.105 1.00 35.03 290 SER A C 1
ATOM 2253 O O . SER A 1 290 ? -9.454 -29.828 41.971 1.00 35.03 290 SER A O 1
ATOM 2255 N N . VAL A 1 291 ? -10.626 -31.427 40.894 1.00 40.62 291 VAL A N 1
ATOM 2256 C CA . VAL A 1 291 ? -11.663 -31.679 41.892 1.00 40.62 291 VAL A CA 1
ATOM 2257 C C . VAL A 1 291 ? -11.197 -32.880 42.712 1.00 40.62 291 VAL A C 1
ATOM 2259 O O . VAL A 1 291 ? -11.076 -33.976 42.160 1.00 40.62 291 VAL A O 1
ATOM 2262 N N . SER A 1 292 ? -10.924 -32.673 43.997 1.00 37.69 292 SER A N 1
ATOM 2263 C CA . SER A 1 292 ? -11.259 -33.555 45.131 1.00 37.69 292 SER A CA 1
ATOM 2264 C C . SER A 1 292 ? -10.909 -32.839 46.426 1.00 37.69 292 SER A C 1
ATOM 2266 O O . SER A 1 292 ? -9.754 -32.375 46.531 1.00 37.69 292 SER A O 1
#

Foldseek 3Di:
DLPPQQCVLVDVPCSPVSNVVLVVLVVVCVVVLVVLLCCLCVPQQPVCLCVPQVVCLVVLDDPDQDDPLCVCSVCVVPDPSVRSSVVSNVVSVVVSVVSSVLVVVLVVLLSLLVSLLVSVVVCVVPPDPVSVVSSLVSLLVSLLVLLLSLLVLLVVLLVLVLVVVVSQDPDPDSVRVLVQLQVCVVPVDPCLDPPPDHDDPSNVVSVCSNVSSVVSNVSSCVSSVPDPVNPLLSVLSVVLSVLSVVLSVCVSVDRNSSVSNVVSVVSSVVCNVPSSPDDPPPPDPPPDDDDD

Radius of gyration: 24.08 Å; Cα contacts (8 Å, |Δi|>4): 256; chains: 1; bounding box: 66×46×81 Å

Mean predicted aligned error: 11.17 Å

Solvent-accessible surface area (backbone atoms only — not comparable to full-atom values): 16464 Å² total; per-residue (Å²): 94,79,87,63,54,47,43,66,76,72,45,86,87,47,66,66,62,53,51,55,52,51,51,48,59,54,55,72,42,44,64,59,52,51,53,45,44,50,47,22,47,47,48,58,13,50,49,43,38,44,66,69,48,46,51,29,66,74,65,76,57,66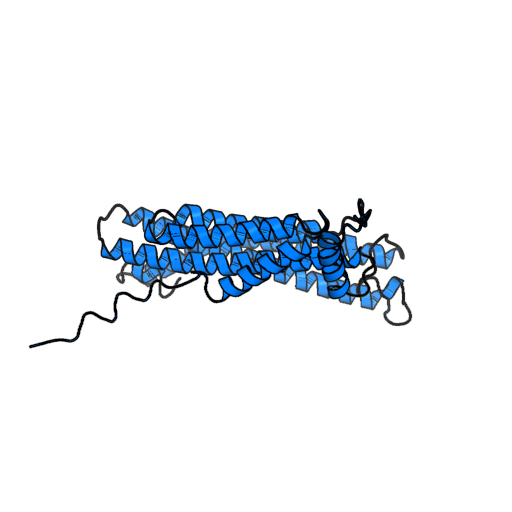,102,61,72,86,42,88,59,48,37,32,78,80,41,57,90,82,37,49,65,71,58,32,49,52,52,44,51,53,51,28,50,52,49,16,51,52,52,31,54,52,52,50,49,50,51,49,53,43,52,53,46,51,53,52,39,52,54,50,59,70,44,68,82,51,96,49,70,69,58,55,50,54,52,50,52,51,39,48,53,52,49,44,51,45,47,40,52,31,49,52,38,40,51,51,21,36,51,50,42,49,53,56,54,48,65,75,46,91,49,96,41,72,64,59,38,43,50,49,33,38,46,26,57,76,68,74,57,88,73,79,74,93,66,93,85,77,87,60,76,56,58,56,58,26,47,51,42,38,52,53,36,48,51,47,42,51,51,42,49,67,66,53,38,85,42,79,87,41,39,62,44,47,50,55,46,49,52,54,52,50,46,40,52,49,32,51,68,36,58,93,68,53,77,26,39,47,50,53,37,50,54,33,51,52,54,44,56,49,34,60,79,41,55,63,73,73,84,93,82,86,86,86,88,81,88,84,88,81,92,129

Secondary structure (DSSP, 8-state):
-TTTHHHHHH-TT-HHHHHHHHHHHHHHTHHHHHHHHHIIIIIIIIIHHIIIIIHHHHHT--S----TTTHHHH-TTTS-HHHHHHHHHHHHHHHHHHHHHHHHHHHHHHHHHHHHHHHHHHHTTS--HHHHHHHHHHHHHHHHHHHHHHHHHHHHHHHHHHHHHHHTS--SSHHHHHHHHHHHHHHT-------TT---THHHHHHHHHHHHHHHHHHHHHHHTTSHHHHHHHHHHHHHHHHHHHHHHHTTTSTTHHHHHHHHHHHHHHHHH-TTSS-S-SSSSSS-----

pLDDT: mean 76.4, std 15.53, range [35.03, 95.56]